Protein AF-0000000084921620 (afdb_homodimer)

Radius of gyration: 17.75 Å; Cα contacts (8 Å, |Δi|>4): 424; chains: 2; bounding box: 35×52×40 Å

Organism: Filifactor alocis (strain ATCC 35896 / CCUG 47790 / D40 B5) (NCBI:txid546269)

Sequence (254 aa):
MENIMVCVTGQMQCKRLLSYALDLQKDKEQEVYLVHVSVTENKNFTDSMDALEYLYDQAVKNGASLSVLKPKTTILDTLVDFIKKNHVVSVVMGETREAISENSMIERLKKKAKESDMEIEIHIVKKMENIMVCVTGQMQCKRLLSYALDLQKDKEQEVYLVHVSVTENKNFTDSMDALEYLYDQAVKNGASLSVLKPKTTILDTLVDFIKKNHVVSVVMGETREAISENSMIERLKKKAKESDMEIEIHIVKK

Solvent-accessible surface area (backbone atoms only — not comparable to full-atom values): 13932 Å² total; per-residue (Å²): 125,64,15,36,36,33,52,46,96,54,61,88,52,44,66,63,49,50,52,52,52,55,68,64,51,86,45,89,82,44,49,42,35,40,35,32,72,54,53,78,86,46,49,61,58,67,75,23,56,65,33,52,48,47,51,49,51,52,21,57,75,68,66,22,21,35,35,41,32,50,60,57,94,39,68,63,56,34,52,47,52,48,33,62,44,60,35,39,32,38,38,38,33,63,67,72,75,67,79,56,63,66,61,44,65,57,45,47,46,53,49,53,30,44,74,67,76,40,76,68,47,79,42,76,46,72,132,125,65,14,35,36,35,50,45,95,55,62,88,53,44,65,63,50,50,52,52,51,56,71,66,53,86,44,89,84,41,50,42,35,42,35,33,72,53,53,77,88,44,48,59,62,66,60,32,64,61,34,55,48,48,51,48,51,53,21,55,76,69,66,20,19,37,33,39,33,49,60,58,95,39,67,64,56,36,51,45,52,48,32,62,44,60,36,40,32,37,38,36,34,63,66,70,76,66,78,57,60,59,62,43,61,56,44,49,46,52,50,53,30,44,75,67,75,39,78,70,47,79,42,75,45,71,132

Foldseek 3Di:
DAAEEEEDAWQPCQLVQLVVRLVVDPDPPHAYEYEYEDDVVPCVVVVPPVRVVSNVVNCVVSVHHYYYDYDDPDPLVRVLVVCVVRVHAEYEYEDDPDPPCSCPSVVVNQVVNVVVVHHHHYHYDYD/DAAEEEEDAWQPCQLVQLVVRLVVDPDPPHAYEYEYEDDVVCCVVVVPPPTVVSNVVSCVVSVHHYYYDYDDPDPLVRVLVVCVVRVHAEYEYEDDPPPPCCCPSVVVNQVVNVVVVHHHHYHYDYD

Nearest PDB structures (foldseek):
  6kx5-assembly1_A  TM=7.361E-01  e=1.905E-03  Mus musculus
  7yem-assembly2_B  TM=7.613E-01  e=3.590E-03  Methanosarcina mazei Go1
  5yz8-assembly1_D  TM=4.331E-01  e=2.117E-02  Synechococcus elongatus PCC 7942 = FACHB-805
  5yz8-assembly1_F  TM=4.571E-01  e=7.520E-02  Synechococcus elongatus PCC 7942 = FACHB-805
  8dba-assembly1_C  TM=3.969E-01  e=1.248E-01  Cereibacter sphaeroides

Secondary structure (DSSP, 8-state):
--EEEEE-SSGGGHHHHHHHHHHH---TTS-EEEEEE--TT-HHHHT-HHHHHHHHHHHHHTT-EEEEEPP-SSHHHHHHHHHHHTTEEEEEEE---S-S-THHHHHHHHHHHHHTT---EEEEEP-/--EEEEE-SSGGGHHHHHHHHHHH---TTS-EEEEEE--TT-HHHHH-HHHHHHHHHHHHHTT-EEEEEPP-SSHHHHHHHHHHHTTEEEEEEE--SS-S-HHHHHHHHHHHHHHTT---EEEEEP-

Structure (mmCIF, N/CA/C/O backbone):
data_AF-0000000084921620-model_v1
#
loop_
_entity.id
_entity.type
_entity.pdbx_description
1 polymer 'UspA domain-containing protein'
#
loop_
_atom_site.group_PDB
_atom_site.id
_atom_site.type_symbol
_atom_site.label_atom_id
_atom_site.label_alt_id
_atom_site.label_comp_id
_atom_site.label_asym_id
_atom_site.label_entity_id
_atom_site.label_seq_id
_atom_site.pdbx_PDB_ins_code
_atom_site.Cartn_x
_atom_site.Cartn_y
_atom_site.Cartn_z
_atom_site.occupancy
_atom_site.B_iso_or_equiv
_atom_site.auth_seq_id
_atom_site.auth_comp_id
_atom_site.auth_asym_id
_atom_site.auth_atom_id
_atom_site.pdbx_PDB_model_num
ATOM 1 N N . MET A 1 1 ? 7.141 1.833 -16.469 1 67.88 1 MET A N 1
ATOM 2 C CA . MET A 1 1 ? 7.742 1.011 -15.43 1 67.88 1 MET A CA 1
ATOM 3 C C . MET A 1 1 ? 6.855 -0.186 -15.102 1 67.88 1 MET A C 1
ATOM 5 O O . MET A 1 1 ? 5.629 -0.095 -15.18 1 67.88 1 MET A O 1
ATOM 9 N N . GLU A 1 2 ? 7.406 -1.42 -15.18 1 88.62 2 GLU A N 1
ATOM 10 C CA . GLU A 1 2 ? 6.707 -2.691 -15.008 1 88.62 2 GLU A CA 1
ATOM 11 C C . GLU A 1 2 ? 7.023 -3.316 -13.648 1 88.62 2 GLU A C 1
ATOM 13 O O . GLU A 1 2 ? 8.164 -3.719 -13.398 1 88.62 2 GLU A O 1
ATOM 18 N N . ASN A 1 3 ? 6.031 -3.305 -12.727 1 96.94 3 ASN A N 1
ATOM 19 C CA . ASN A 1 3 ? 6.285 -3.74 -11.359 1 96.94 3 ASN A CA 1
ATOM 20 C C . ASN A 1 3 ? 5.73 -5.137 -11.102 1 96.94 3 ASN A C 1
ATOM 22 O O . ASN A 1 3 ? 5.109 -5.734 -11.984 1 96.94 3 ASN A O 1
ATOM 26 N N . ILE A 1 4 ? 6.102 -5.641 -9.93 1 98.12 4 ILE A N 1
ATOM 27 C CA . ILE A 1 4 ? 5.75 -7.012 -9.57 1 98.12 4 ILE A CA 1
ATOM 28 C C . ILE A 1 4 ? 4.891 -7.016 -8.312 1 98.12 4 ILE A C 1
ATOM 30 O O . ILE A 1 4 ? 5.203 -6.32 -7.34 1 98.12 4 ILE A O 1
ATOM 34 N N . MET A 1 5 ? 3.803 -7.758 -8.352 1 97.88 5 MET A N 1
ATOM 35 C CA . MET A 1 5 ? 2.914 -7.922 -7.203 1 97.88 5 MET A CA 1
ATOM 36 C C . MET A 1 5 ? 2.934 -9.359 -6.695 1 97.88 5 MET A C 1
ATOM 38 O O . MET A 1 5 ? 2.803 -10.297 -7.48 1 97.88 5 MET A O 1
ATOM 42 N N . VAL A 1 6 ? 3.158 -9.492 -5.414 1 96.75 6 VAL A N 1
ATOM 43 C CA . VAL A 1 6 ? 3.096 -10.781 -4.734 1 96.75 6 VAL A CA 1
ATOM 44 C C . VAL A 1 6 ? 1.843 -10.844 -3.863 1 96.75 6 VAL A C 1
ATOM 46 O O . VAL A 1 6 ? 1.685 -10.055 -2.932 1 96.75 6 VAL A O 1
ATOM 49 N N . CYS A 1 7 ? 0.989 -11.797 -4.156 1 93.25 7 CYS A N 1
ATOM 50 C CA . CYS A 1 7 ? -0.26 -11.938 -3.414 1 93.25 7 CYS A CA 1
ATOM 51 C C . CYS A 1 7 ? -0.163 -13.055 -2.385 1 93.25 7 CYS A C 1
ATOM 53 O O . CYS A 1 7 ? 0.094 -14.211 -2.738 1 93.25 7 CYS A O 1
ATOM 55 N N . VAL A 1 8 ? -0.47 -12.656 -1.117 1 89.19 8 VAL A N 1
ATOM 56 C CA . VAL A 1 8 ? -0.352 -13.664 -0.07 1 89.19 8 VAL A CA 1
ATOM 57 C C . VAL A 1 8 ? -1.664 -13.766 0.704 1 89.19 8 VAL A C 1
ATOM 59 O O . VAL A 1 8 ? -2.35 -12.758 0.907 1 89.19 8 VAL A O 1
ATOM 62 N N . THR A 1 9 ? -2.18 -14.922 1.035 1 73.94 9 THR A N 1
ATOM 63 C CA . THR A 1 9 ? -3.33 -15.164 1.9 1 73.94 9 THR A CA 1
ATOM 64 C C . THR A 1 9 ? -2.879 -15.547 3.307 1 73.94 9 THR A C 1
ATOM 66 O O . THR A 1 9 ? -3.639 -15.406 4.266 1 73.94 9 THR A O 1
ATOM 69 N N . GLY A 1 10 ? -1.557 -15.961 3.51 1 64.62 10 GLY A N 1
ATOM 70 C CA . GLY A 1 10 ? -1.068 -16.469 4.785 1 64.62 10 GLY A CA 1
ATOM 71 C C . GLY A 1 10 ? 0.44 -16.375 4.922 1 64.62 10 GLY A C 1
ATOM 72 O O . GLY A 1 10 ? 1.144 -16.109 3.945 1 64.62 10 GLY A O 1
ATOM 73 N N . GLN A 1 11 ? 0.874 -16.562 6.082 1 63.81 11 GLN A N 1
ATOM 74 C CA . GLN A 1 11 ? 2.25 -16.406 6.539 1 63.81 11 GLN A CA 1
ATOM 75 C C . GLN A 1 11 ? 3.182 -17.391 5.82 1 63.81 11 GLN A C 1
ATOM 77 O O . GLN A 1 11 ? 4.277 -17 5.398 1 63.81 11 GLN A O 1
ATOM 82 N N . MET A 1 12 ? 2.674 -18.641 5.613 1 66 12 MET A N 1
ATOM 83 C CA . MET A 1 12 ? 3.627 -19.703 5.344 1 66 12 MET A CA 1
ATOM 84 C C . MET A 1 12 ? 4.137 -19.641 3.908 1 66 12 MET A C 1
ATOM 86 O O . MET A 1 12 ? 5.242 -20.094 3.613 1 66 12 MET A O 1
ATOM 90 N N . GLN A 1 13 ? 3.596 -18.859 3.096 1 78.5 13 GLN A N 1
ATOM 91 C CA . GLN A 1 13 ? 4.027 -18.906 1.703 1 78.5 13 GLN A CA 1
ATOM 92 C C . GLN A 1 13 ? 4.75 -17.609 1.308 1 78.5 13 GLN A C 1
ATOM 94 O O . GLN A 1 13 ? 5.297 -17.516 0.208 1 78.5 13 GLN A O 1
ATOM 99 N N . CYS A 1 14 ? 5.02 -16.844 2.139 1 88.62 14 CYS A N 1
ATOM 100 C CA . CYS A 1 14 ? 5.48 -15.492 1.816 1 88.62 14 CYS A CA 1
ATOM 101 C C . CYS A 1 14 ? 6.926 -15.508 1.338 1 88.62 14 CYS A C 1
ATOM 103 O O . CYS A 1 14 ? 7.246 -14.93 0.298 1 88.62 14 CYS A O 1
ATOM 105 N N . LYS A 1 15 ? 7.758 -16.281 2.051 1 89.25 15 LYS A N 1
ATOM 106 C CA . LYS A 1 15 ? 9.18 -16.297 1.727 1 89.25 15 LYS A CA 1
ATOM 107 C C . LYS A 1 15 ? 9.414 -16.844 0.323 1 89.25 15 LYS A C 1
ATOM 109 O O . LYS A 1 15 ? 10.164 -16.266 -0.463 1 89.25 15 LYS A O 1
ATOM 114 N N . ARG A 1 16 ? 8.789 -17.906 0.023 1 91.44 16 ARG A N 1
ATOM 115 C CA . ARG A 1 16 ? 8.945 -18.547 -1.275 1 91.44 16 ARG A CA 1
ATOM 116 C C . ARG A 1 16 ? 8.43 -17.656 -2.398 1 91.44 16 ARG A C 1
ATOM 118 O O . ARG A 1 16 ? 9.078 -17.531 -3.439 1 91.44 16 ARG A O 1
ATOM 125 N N . LEU A 1 17 ? 7.344 -17.078 -2.193 1 94.56 17 LEU A N 1
ATOM 126 C CA . LEU A 1 17 ? 6.746 -16.219 -3.213 1 94.56 17 LEU A CA 1
ATOM 127 C C . LEU A 1 17 ? 7.594 -14.969 -3.439 1 94.56 17 LEU A C 1
ATOM 129 O O . LEU A 1 17 ? 7.797 -14.555 -4.582 1 94.56 17 LEU A O 1
ATOM 133 N N . LEU A 1 18 ? 8.117 -14.406 -2.381 1 94.94 18 LEU A N 1
ATOM 134 C CA . LEU A 1 18 ? 8.953 -13.219 -2.494 1 94.94 18 LEU A CA 1
ATOM 135 C C . LEU A 1 18 ? 10.266 -13.547 -3.188 1 94.94 18 LEU A C 1
ATOM 137 O O . LEU A 1 18 ? 10.75 -12.766 -4.02 1 94.94 18 LEU A O 1
ATOM 141 N N . SER A 1 19 ? 10.852 -14.672 -2.826 1 94.5 19 SER A N 1
ATOM 142 C CA . SER A 1 19 ? 12.078 -15.094 -3.494 1 94.5 19 SER A CA 1
ATOM 143 C C . SER A 1 19 ? 11.867 -15.219 -5 1 94.5 19 SER A C 1
ATOM 145 O O . SER A 1 19 ? 12.68 -14.727 -5.785 1 94.5 19 SER A O 1
ATOM 147 N N . TYR A 1 20 ? 10.82 -15.836 -5.398 1 95.69 20 TYR A N 1
ATOM 148 C CA . TYR A 1 20 ? 10.492 -15.969 -6.812 1 95.69 20 TYR A CA 1
ATOM 149 C C . TYR A 1 20 ? 10.352 -14.602 -7.469 1 95.69 20 TYR A C 1
ATOM 151 O O . TYR A 1 20 ? 10.859 -14.383 -8.578 1 95.69 20 TYR A O 1
ATOM 159 N N . ALA A 1 21 ? 9.633 -13.711 -6.797 1 96.94 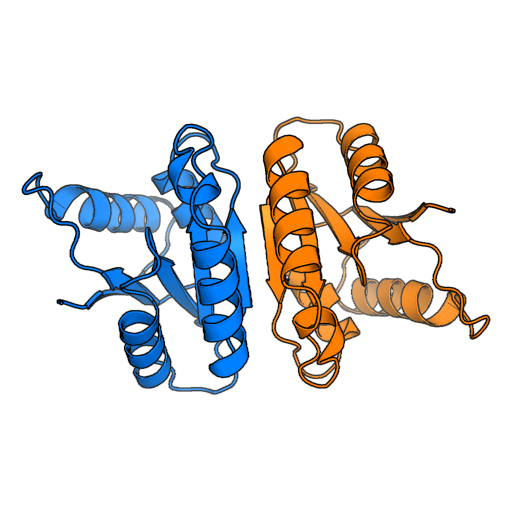21 ALA A N 1
ATOM 160 C CA . ALA A 1 21 ? 9.406 -12.367 -7.32 1 96.94 21 ALA A CA 1
ATOM 161 C C . ALA A 1 21 ? 10.719 -11.625 -7.52 1 96.94 21 ALA A C 1
ATOM 163 O O . ALA A 1 21 ? 10.898 -10.922 -8.516 1 96.94 21 ALA A O 1
ATOM 164 N N . LEU A 1 22 ? 11.602 -11.836 -6.578 1 95.06 22 LEU A N 1
ATOM 165 C CA . LEU A 1 22 ? 12.898 -11.172 -6.668 1 95.06 22 LEU A CA 1
ATOM 166 C C . LEU A 1 22 ? 13.719 -11.742 -7.824 1 95.06 22 LEU A C 1
ATOM 168 O O . LEU A 1 22 ? 14.469 -11.008 -8.477 1 95.06 22 LEU A O 1
ATOM 172 N N . ASP A 1 23 ? 13.586 -13.023 -8.078 1 95.25 23 ASP A N 1
ATOM 173 C CA . ASP A 1 23 ? 14.25 -13.648 -9.211 1 95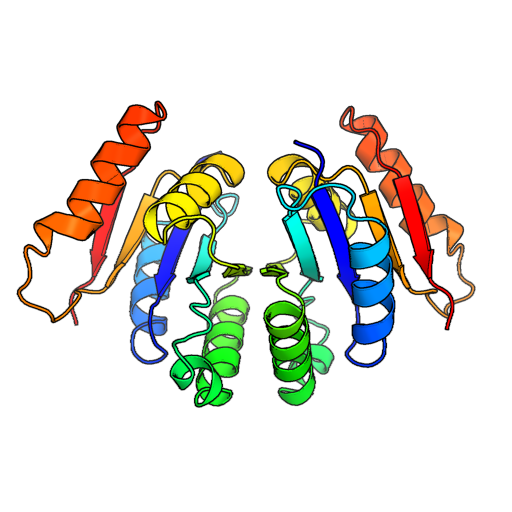.25 23 ASP A CA 1
ATOM 174 C C . ASP A 1 23 ? 13.695 -13.117 -10.531 1 95.25 23 ASP A C 1
ATOM 176 O O . ASP A 1 23 ? 14.406 -13.062 -11.539 1 95.25 23 ASP A O 1
ATOM 180 N N . LEU A 1 24 ? 12.43 -12.773 -10.492 1 95.38 24 LEU A N 1
ATOM 181 C CA . LEU A 1 24 ? 11.773 -12.242 -11.68 1 95.38 24 LEU A CA 1
ATOM 182 C C . LEU A 1 24 ? 12.211 -10.812 -11.953 1 95.38 24 LEU A C 1
ATOM 184 O O . LEU A 1 24 ? 12.109 -10.328 -13.086 1 95.38 24 LEU A O 1
ATOM 188 N N . GLN A 1 25 ? 12.547 -10.117 -10.836 1 94.38 25 GLN A N 1
ATOM 189 C CA . GLN A 1 25 ? 12.898 -8.703 -10.93 1 94.38 25 GLN A CA 1
ATOM 190 C C . GLN A 1 25 ? 14.133 -8.508 -11.805 1 94.38 25 GLN A C 1
ATOM 192 O O . GLN A 1 25 ? 15.219 -8.984 -11.469 1 94.38 25 GLN A O 1
ATOM 197 N N . LYS A 1 26 ? 14.078 -7.875 -12.891 1 88.88 26 LYS A N 1
ATOM 198 C CA . LYS A 1 26 ? 15.164 -7.668 -13.844 1 88.88 26 LYS A CA 1
ATOM 199 C C . LYS A 1 26 ? 15.906 -6.363 -13.562 1 88.88 26 LYS A C 1
ATOM 201 O O . LYS A 1 26 ? 17.094 -6.234 -13.883 1 88.88 26 LYS A O 1
ATOM 206 N N . ASP A 1 27 ? 15.164 -5.473 -13.023 1 88.19 27 ASP A N 1
ATOM 207 C CA . ASP A 1 27 ? 15.672 -4.129 -12.773 1 88.19 27 ASP A CA 1
ATOM 208 C C . ASP A 1 27 ? 15.383 -3.688 -11.344 1 88.19 27 ASP A C 1
ATOM 210 O O . ASP A 1 27 ? 14.266 -3.859 -10.844 1 88.19 27 ASP A O 1
ATOM 214 N N . LYS A 1 28 ? 16.328 -3.082 -10.734 1 83.44 28 LYS A N 1
ATOM 215 C CA . LYS A 1 28 ? 16.203 -2.635 -9.352 1 83.44 28 LYS A CA 1
ATOM 216 C C . LYS A 1 28 ? 15.18 -1.499 -9.242 1 83.44 28 LYS A C 1
ATOM 218 O O . LYS A 1 28 ? 14.68 -1.212 -8.148 1 83.44 28 LYS A O 1
ATOM 223 N N . GLU A 1 29 ? 14.906 -0.934 -10.367 1 87.5 29 GLU A N 1
ATOM 224 C CA . GLU A 1 29 ? 13.922 0.142 -10.367 1 87.5 29 GLU A CA 1
ATOM 225 C C . GLU A 1 29 ? 12.5 -0.411 -10.297 1 87.5 29 GLU A C 1
ATOM 227 O O . GLU A 1 29 ? 11.555 0.323 -10 1 87.5 29 GLU A O 1
ATOM 232 N N . GLN A 1 30 ? 12.422 -1.705 -10.664 1 93.12 30 GLN A N 1
ATOM 233 C CA . GLN A 1 30 ? 11.117 -2.344 -10.531 1 93.12 30 GLN A CA 1
ATOM 234 C C . GLN A 1 30 ? 10.734 -2.514 -9.07 1 93.12 30 GLN A C 1
ATOM 236 O O . GLN A 1 30 ? 11.539 -2.992 -8.266 1 93.12 30 GLN A O 1
ATOM 241 N N . GLU A 1 31 ? 9.602 -2.135 -8.805 1 95.44 31 GLU A N 1
ATOM 242 C CA . GLU A 1 31 ? 9.133 -2.305 -7.434 1 95.44 31 GLU A CA 1
ATOM 243 C C . GLU A 1 31 ? 8.469 -3.668 -7.242 1 95.44 31 GLU A C 1
ATOM 245 O O . GLU A 1 31 ? 7.809 -4.176 -8.148 1 95.44 31 GLU A O 1
ATOM 250 N N . VAL A 1 32 ? 8.727 -4.215 -6.074 1 96.94 32 VAL A N 1
ATOM 251 C CA . VAL A 1 32 ? 8.039 -5.43 -5.645 1 96.94 32 VAL A CA 1
ATOM 252 C C . VAL A 1 32 ? 7.082 -5.102 -4.504 1 96.94 32 VAL A C 1
ATOM 254 O O . VAL A 1 32 ? 7.48 -4.52 -3.494 1 96.94 32 VAL A O 1
ATOM 257 N N . TYR A 1 33 ? 5.793 -5.449 -4.723 1 97.56 33 TYR A N 1
ATOM 258 C CA . TYR A 1 33 ? 4.762 -5.195 -3.721 1 97.56 33 TYR A CA 1
ATOM 259 C C . TYR A 1 33 ? 4.262 -6.5 -3.109 1 97.56 33 TYR A C 1
ATOM 261 O O . TYR A 1 33 ? 3.754 -7.371 -3.82 1 97.56 33 TYR A O 1
ATOM 269 N N . LEU A 1 34 ? 4.441 -6.656 -1.812 1 96.44 34 LEU A N 1
ATOM 270 C CA . LEU A 1 34 ? 3.764 -7.707 -1.061 1 96.44 34 LEU A CA 1
ATOM 271 C C . LEU A 1 34 ? 2.355 -7.27 -0.67 1 96.44 34 LEU A C 1
ATOM 273 O O . LEU A 1 34 ? 2.186 -6.309 0.086 1 96.44 34 LEU A O 1
ATOM 277 N N . VAL A 1 35 ? 1.371 -8 -1.169 1 95.31 35 VAL A N 1
ATOM 278 C CA . VAL A 1 35 ? 0.001 -7.508 -1.078 1 95.31 35 VAL A CA 1
ATOM 279 C C . VAL A 1 35 ? -0.868 -8.523 -0.344 1 95.31 35 VAL A C 1
ATOM 281 O O . VAL A 1 35 ? -0.828 -9.719 -0.649 1 95.31 35 VAL A O 1
ATOM 284 N N . HIS A 1 36 ? -1.618 -8.055 0.631 1 90.94 36 HIS A N 1
ATOM 285 C CA . HIS A 1 36 ? -2.639 -8.805 1.349 1 90.94 36 HIS A CA 1
ATOM 286 C C . HIS A 1 36 ? -3.961 -8.047 1.39 1 90.94 36 HIS A C 1
ATOM 288 O O . HIS A 1 36 ? -3.988 -6.855 1.703 1 90.94 36 HIS A O 1
ATOM 294 N N . VAL A 1 37 ? -5.004 -8.727 1.003 1 90.62 37 VAL A N 1
ATOM 295 C CA . VAL A 1 37 ? -6.324 -8.117 1.088 1 90.62 37 VAL A CA 1
ATOM 296 C C . VAL A 1 37 ? -6.988 -8.492 2.408 1 90.62 37 VAL A C 1
ATOM 298 O O . VAL A 1 37 ? -7.191 -9.68 2.691 1 90.62 37 VAL A O 1
ATOM 301 N N . SER A 1 38 ? -7.297 -7.445 3.234 1 82.88 38 SER A N 1
ATOM 302 C CA . SER A 1 38 ? -7.832 -7.668 4.574 1 82.88 38 SER A CA 1
ATOM 303 C C . SER A 1 38 ? -9.328 -7.961 4.531 1 82.88 38 SER A C 1
ATOM 305 O O . SER A 1 38 ? -10.133 -7.062 4.289 1 82.88 38 SER A O 1
ATOM 307 N N . VAL A 1 39 ? -9.727 -9.133 4.488 1 72.31 39 VAL A N 1
ATOM 308 C CA . VAL A 1 39 ? -11.148 -9.461 4.516 1 72.31 39 VAL A CA 1
ATOM 309 C C . VAL A 1 39 ? -11.633 -9.531 5.961 1 72.31 39 VAL A C 1
ATOM 311 O O . VAL A 1 39 ? -10.992 -10.164 6.809 1 72.31 39 VAL A O 1
ATOM 314 N N . THR A 1 40 ? -12.203 -8.375 6.52 1 60.41 40 THR A N 1
ATOM 315 C CA . THR A 1 40 ? -12.688 -8.227 7.887 1 60.41 40 THR A CA 1
ATOM 316 C C . THR A 1 40 ? -13.141 -9.578 8.445 1 60.41 40 THR A C 1
ATOM 318 O O . THR A 1 40 ? -12.953 -9.859 9.633 1 60.41 40 THR A O 1
ATOM 321 N N . GLU A 1 41 ? -13.953 -10.258 7.652 1 54.94 41 GLU A N 1
ATOM 322 C CA . GLU A 1 41 ? -14.469 -11.5 8.219 1 54.94 41 GLU A CA 1
ATOM 323 C C . GLU A 1 41 ? -13.344 -12.477 8.539 1 54.94 41 GLU A C 1
ATOM 325 O O . GLU A 1 41 ? -13.539 -13.445 9.273 1 54.94 41 GLU A O 1
ATOM 330 N N . ASN A 1 42 ? -12.383 -12.211 7.949 1 51.81 42 ASN A N 1
ATOM 331 C CA . ASN A 1 42 ? -11.336 -13.188 8.234 1 51.81 42 ASN A CA 1
ATOM 332 C C . ASN A 1 42 ? -10.5 -12.781 9.438 1 51.81 42 ASN A C 1
ATOM 334 O O . ASN A 1 42 ? -9.5 -12.078 9.297 1 51.81 42 ASN A O 1
ATOM 338 N N . LYS A 1 43 ? -11.188 -12.852 10.516 1 48.78 43 LYS A N 1
ATOM 339 C CA . LYS A 1 43 ? -10.617 -12.75 11.859 1 48.78 43 LYS A CA 1
ATOM 340 C C . LYS A 1 43 ? -9.25 -13.43 11.922 1 48.78 43 LYS A C 1
ATOM 342 O O . LYS A 1 43 ? -8.508 -13.234 12.883 1 48.78 43 LYS A O 1
ATOM 347 N N . ASN A 1 44 ? -9.164 -14.344 11.078 1 48.03 44 ASN A N 1
ATOM 348 C CA . ASN A 1 44 ? -7.965 -15.156 11.227 1 48.03 44 ASN A CA 1
ATOM 349 C C . ASN A 1 44 ? -6.703 -14.359 10.914 1 48.03 44 ASN A C 1
ATOM 351 O O . ASN A 1 44 ? -5.617 -14.695 11.391 1 48.03 44 ASN A O 1
ATOM 355 N N . PHE A 1 45 ? -6.84 -13.539 10.008 1 49 45 PHE A N 1
ATOM 356 C CA . PHE A 1 45 ? -5.621 -12.758 9.82 1 49 45 PHE A CA 1
ATOM 357 C C . PHE A 1 45 ? -5.312 -11.938 11.07 1 49 45 PHE A C 1
ATOM 359 O O . PHE A 1 45 ? -4.148 -11.734 11.414 1 49 45 PHE A O 1
ATOM 366 N N . THR A 1 46 ? -6.473 -11.398 11.742 1 47.22 46 THR A N 1
ATOM 367 C CA . THR A 1 46 ? -6.34 -10.828 13.078 1 47.22 46 THR A CA 1
ATOM 368 C C . THR A 1 46 ? -5.551 -11.758 13.992 1 47.22 46 THR A C 1
ATOM 370 O O . THR A 1 46 ? -4.84 -11.297 14.891 1 47.22 46 THR A O 1
ATOM 373 N N . ASP A 1 47 ? -6.277 -13.078 14.094 1 46.34 47 ASP A N 1
ATOM 374 C CA . ASP A 1 47 ? -5.496 -13.969 14.945 1 46.34 47 ASP A CA 1
ATOM 375 C C . ASP A 1 47 ? -4.004 -13.828 14.672 1 46.34 47 ASP A C 1
ATOM 377 O O . ASP A 1 47 ? -3.172 -14.242 15.484 1 46.34 47 ASP A O 1
ATOM 381 N N . SER A 1 48 ? -3.303 -13.211 13.453 1 56.69 48 SER A N 1
ATOM 382 C CA . SER A 1 48 ? -1.936 -13.492 13.023 1 56.69 48 SER A CA 1
ATOM 383 C C . SER A 1 48 ? -1.054 -12.25 13.148 1 56.69 48 SER A C 1
ATOM 385 O O . SER A 1 48 ? -0.868 -11.516 12.18 1 56.69 48 SER A O 1
ATOM 387 N N . MET A 1 49 ? -1.299 -11.516 14.227 1 67.12 49 MET A N 1
ATOM 388 C CA . MET A 1 49 ? -0.227 -10.57 14.531 1 67.12 49 MET A CA 1
ATOM 389 C C . MET A 1 49 ? 1.124 -11.117 14.086 1 67.12 49 MET A C 1
ATOM 391 O O . MET A 1 49 ? 1.927 -10.391 13.492 1 67.12 49 MET A O 1
ATOM 395 N N . ASP A 1 50 ? 1.128 -12.305 14.414 1 78.5 50 ASP A N 1
ATOM 396 C CA . ASP A 1 50 ? 2.369 -12.961 14.016 1 78.5 50 ASP A CA 1
ATOM 397 C C . ASP A 1 50 ? 2.506 -12.984 12.492 1 78.5 50 ASP A C 1
ATOM 399 O O . ASP A 1 50 ? 3.605 -12.82 11.961 1 78.5 50 ASP A O 1
ATOM 403 N N . ALA A 1 51 ? 1.31 -13 11.938 1 81.94 51 ALA A N 1
ATOM 404 C CA . ALA A 1 51 ? 1.353 -13.07 10.477 1 81.94 51 ALA A CA 1
ATOM 405 C C . ALA A 1 51 ? 1.742 -11.719 9.875 1 81.94 51 ALA A C 1
ATOM 407 O O . ALA A 1 51 ? 2.594 -11.648 8.984 1 81.94 51 ALA A O 1
ATOM 408 N N . LEU A 1 52 ? 1.157 -10.711 10.422 1 85.5 52 LEU A N 1
ATOM 409 C CA . LEU A 1 52 ? 1.458 -9.367 9.922 1 85.5 52 LEU A CA 1
ATOM 410 C C . LEU A 1 52 ? 2.928 -9.023 10.141 1 85.5 52 LEU A C 1
ATOM 412 O O . LEU A 1 52 ? 3.58 -8.477 9.25 1 85.5 52 LEU A O 1
ATOM 416 N N . GLU A 1 53 ? 3.324 -9.32 11.242 1 84.62 53 GLU A N 1
ATOM 417 C CA . GLU A 1 53 ? 4.73 -9.078 11.555 1 84.62 53 GLU A CA 1
ATOM 418 C C . GLU A 1 53 ? 5.645 -9.828 10.594 1 84.62 53 GLU A C 1
ATOM 420 O O . GLU A 1 53 ? 6.656 -9.289 10.141 1 84.62 53 GLU A O 1
ATOM 425 N N . TYR A 1 54 ? 5.305 -11.016 10.438 1 87.06 54 TYR A N 1
ATOM 426 C CA . TYR A 1 54 ? 6.094 -11.836 9.523 1 87.06 54 TYR A CA 1
ATOM 427 C C . TYR A 1 54 ? 6.113 -11.234 8.125 1 87.06 54 TYR A C 1
ATOM 429 O O . TYR A 1 54 ? 7.172 -11.125 7.508 1 87.06 54 TYR A O 1
ATOM 437 N N . LEU A 1 55 ? 4.961 -10.844 7.66 1 88.56 55 LEU A N 1
ATOM 438 C CA . LEU A 1 55 ? 4.883 -10.227 6.34 1 88.56 55 LEU A CA 1
ATOM 439 C C . LEU A 1 55 ? 5.75 -8.977 6.27 1 88.56 55 LEU A C 1
ATOM 441 O O . LEU A 1 55 ? 6.457 -8.758 5.285 1 88.56 55 LEU A O 1
ATOM 445 N N . TYR A 1 56 ? 5.617 -8.219 7.258 1 88.38 56 TYR A N 1
ATOM 446 C CA . TYR A 1 56 ? 6.41 -7 7.32 1 88.38 56 TYR A CA 1
ATOM 447 C C . TYR A 1 56 ? 7.902 -7.312 7.273 1 88.38 56 TYR A C 1
ATOM 449 O O . TYR A 1 56 ? 8.641 -6.711 6.492 1 88.38 56 TYR A O 1
ATOM 457 N N . ASP A 1 57 ? 8.312 -8.219 8.109 1 88.06 57 ASP A N 1
ATOM 458 C CA . ASP A 1 57 ? 9.727 -8.602 8.164 1 88.06 57 ASP A CA 1
ATOM 459 C C . ASP A 1 57 ? 10.219 -9.078 6.801 1 88.06 57 ASP A C 1
ATOM 461 O O . ASP A 1 57 ? 11.312 -8.703 6.367 1 88.06 57 ASP A O 1
ATOM 465 N N . GLN A 1 58 ? 9.43 -9.883 6.203 1 90.44 58 GLN A N 1
ATOM 466 C CA . GLN A 1 58 ? 9.812 -10.422 4.902 1 90.44 58 GLN A CA 1
ATOM 467 C C . GLN A 1 58 ? 9.898 -9.312 3.855 1 90.44 58 GLN A C 1
ATOM 469 O O . GLN A 1 58 ? 10.82 -9.297 3.039 1 90.44 58 GLN A O 1
ATOM 474 N N . ALA A 1 59 ? 8.938 -8.406 3.844 1 92.06 59 ALA A N 1
ATOM 475 C CA . ALA A 1 59 ? 8.953 -7.301 2.891 1 92.06 59 ALA A CA 1
ATOM 476 C C . ALA A 1 59 ? 10.203 -6.445 3.062 1 92.06 59 ALA A C 1
ATOM 478 O O . ALA A 1 59 ? 10.922 -6.176 2.094 1 92.06 59 ALA A O 1
ATOM 479 N N . VAL A 1 60 ? 10.484 -6.117 4.289 1 87.94 60 VAL A N 1
ATOM 480 C CA . VAL A 1 60 ? 11.617 -5.238 4.59 1 87.94 60 VAL A CA 1
ATOM 481 C C . VAL A 1 60 ? 12.922 -5.938 4.227 1 87.94 60 VAL A C 1
ATOM 483 O O . VAL A 1 60 ? 13.773 -5.359 3.539 1 87.94 60 VAL A O 1
ATOM 486 N N . LYS A 1 61 ? 13.023 -7.105 4.684 1 88.06 61 LYS A N 1
ATOM 487 C CA . LYS A 1 61 ? 14.242 -7.875 4.453 1 88.06 61 LYS A CA 1
ATOM 488 C C . LYS A 1 61 ? 14.531 -8.016 2.959 1 88.06 61 LYS A C 1
ATOM 490 O O . LYS A 1 61 ? 15.688 -8.023 2.543 1 88.06 61 LYS A O 1
ATOM 495 N N . ASN A 1 62 ? 13.523 -8.07 2.156 1 89.81 62 ASN A N 1
ATOM 496 C CA . ASN A 1 62 ? 13.695 -8.336 0.731 1 89.81 62 ASN A CA 1
ATOM 497 C C . ASN A 1 62 ? 13.539 -7.062 -0.098 1 89.81 62 ASN A C 1
ATOM 499 O O . ASN A 1 62 ? 13.492 -7.121 -1.328 1 89.81 62 ASN A O 1
ATOM 503 N N . GLY A 1 63 ? 13.375 -5.988 0.551 1 89.75 63 GLY A N 1
ATOM 504 C CA . GLY A 1 63 ? 13.289 -4.711 -0.141 1 89.75 63 GLY A CA 1
ATOM 505 C C . GLY A 1 63 ? 11.977 -4.512 -0.872 1 89.75 63 GLY A C 1
ATOM 506 O O . GLY A 1 63 ? 11.945 -3.936 -1.962 1 89.75 63 GLY A O 1
ATOM 507 N N . ALA A 1 64 ? 10.945 -5.074 -0.381 1 94.31 64 ALA A N 1
ATOM 508 C CA . ALA A 1 64 ? 9.609 -4.914 -0.951 1 94.31 64 ALA A CA 1
ATOM 509 C C . ALA A 1 64 ? 8.758 -3.982 -0.095 1 94.31 64 ALA A C 1
ATOM 511 O O . ALA A 1 64 ? 9.094 -3.707 1.059 1 94.31 64 ALA A O 1
ATOM 512 N N . SER A 1 65 ? 7.738 -3.42 -0.635 1 94.88 65 SER A N 1
ATOM 513 C CA . SER A 1 65 ? 6.699 -2.717 0.111 1 94.88 65 SER A CA 1
ATOM 514 C C . SER A 1 65 ? 5.574 -3.66 0.513 1 94.88 65 SER A C 1
ATOM 516 O O . SER A 1 65 ? 5.254 -4.602 -0.217 1 94.88 65 SER A O 1
ATOM 518 N N . LEU A 1 66 ? 5.027 -3.365 1.64 1 94 66 LEU A N 1
ATOM 519 C CA . LEU A 1 66 ? 3.889 -4.137 2.125 1 94 66 LEU A CA 1
ATOM 520 C C . LEU A 1 66 ? 2.598 -3.334 2.014 1 94 66 LEU A C 1
ATOM 522 O O . LEU A 1 66 ? 2.523 -2.201 2.494 1 94 66 LEU A O 1
ATOM 526 N N . SER A 1 67 ? 1.647 -3.891 1.342 1 95.19 67 SER A N 1
ATOM 527 C CA . SER A 1 67 ? 0.331 -3.275 1.222 1 95.19 67 SER A CA 1
ATOM 528 C C . SER A 1 67 ? -0.762 -4.195 1.752 1 95.19 67 SER A C 1
ATOM 530 O O . SER A 1 67 ? -1.007 -5.266 1.189 1 95.19 67 SER A O 1
ATOM 532 N N . VAL A 1 68 ? -1.416 -3.797 2.807 1 92.94 68 VAL A N 1
ATOM 533 C CA . VAL A 1 68 ? -2.621 -4.449 3.307 1 92.94 68 VAL A CA 1
ATOM 534 C C . VAL A 1 68 ? -3.854 -3.658 2.875 1 92.94 68 VAL A C 1
ATOM 536 O O . VAL A 1 68 ? -4.113 -2.57 3.396 1 92.94 68 VAL A O 1
ATOM 539 N N . LEU A 1 69 ? -4.605 -4.258 2.02 1 94.19 69 LEU A N 1
ATOM 540 C CA . LEU A 1 69 ? -5.621 -3.49 1.308 1 94.19 69 LEU A CA 1
ATOM 541 C C . LEU A 1 69 ? -7 -3.729 1.909 1 94.19 69 LEU A C 1
ATOM 543 O O . LEU A 1 69 ? -7.379 -4.871 2.176 1 94.19 69 LEU A O 1
ATOM 547 N N . LYS A 1 70 ? -7.664 -2.605 2.08 1 89.88 70 LYS A N 1
ATOM 548 C CA . LYS A 1 70 ? -9.102 -2.713 2.299 1 89.88 70 LYS A CA 1
ATOM 549 C C . LYS A 1 70 ? -9.812 -3.229 1.051 1 89.88 70 LYS A C 1
ATOM 551 O O . LYS A 1 70 ? -9.594 -2.713 -0.048 1 89.88 70 LYS A O 1
ATOM 556 N N . PRO A 1 71 ? -10.625 -4.215 1.278 1 89.62 71 PRO A N 1
ATOM 557 C CA . PRO A 1 71 ? -11.336 -4.727 0.102 1 89.62 71 PRO A CA 1
ATOM 558 C C . PRO A 1 71 ? -12.297 -3.707 -0.501 1 89.62 71 PRO A C 1
ATOM 560 O O . PRO A 1 71 ? -12.953 -2.961 0.233 1 89.62 71 PRO A O 1
ATOM 563 N N . LYS A 1 72 ? -12.328 -3.602 -1.833 1 91.06 72 LYS A N 1
ATOM 564 C CA . LYS A 1 72 ? -13.391 -2.91 -2.559 1 91.06 72 LYS A CA 1
ATOM 565 C C . LYS A 1 72 ? -14.648 -3.777 -2.654 1 91.06 72 LYS A C 1
ATOM 567 O O . LYS A 1 72 ? -15.086 -4.355 -1.659 1 91.06 72 LYS A O 1
ATOM 572 N N . THR A 1 73 ? -15.336 -3.801 -3.781 1 90 73 THR A N 1
ATOM 573 C CA . THR A 1 73 ? -16.531 -4.613 -3.949 1 90 73 THR A CA 1
ATOM 574 C C . THR A 1 73 ? -16.203 -6.102 -3.861 1 90 73 THR A C 1
ATOM 576 O O . THR A 1 73 ? -16.891 -6.859 -3.186 1 90 73 THR A O 1
ATOM 579 N N . THR A 1 74 ? -15.148 -6.547 -4.535 1 90.12 74 THR A N 1
ATOM 580 C CA . THR A 1 74 ? -14.656 -7.918 -4.461 1 90.12 74 THR A CA 1
ATOM 581 C C . THR A 1 74 ? -13.141 -7.941 -4.316 1 90.12 74 THR A C 1
ATOM 583 O O . THR A 1 74 ? -12.469 -6.934 -4.551 1 90.12 74 THR A O 1
ATOM 586 N N . ILE A 1 75 ? -12.633 -9.031 -3.975 1 90 75 ILE A N 1
ATOM 587 C CA . ILE A 1 75 ? -11.188 -9.219 -3.889 1 90 75 ILE A CA 1
ATOM 588 C C . ILE A 1 75 ? -10.555 -8.992 -5.262 1 90 75 ILE A C 1
ATOM 590 O O . ILE A 1 75 ? -9.492 -8.367 -5.367 1 90 75 ILE A O 1
ATOM 594 N N . LEU A 1 76 ? -11.227 -9.461 -6.281 1 91.5 76 LEU A N 1
ATOM 595 C CA . LEU A 1 76 ? -10.727 -9.312 -7.645 1 91.5 76 LEU A CA 1
ATOM 596 C C . LEU A 1 76 ? -10.664 -7.844 -8.047 1 91.5 76 LEU A C 1
ATOM 598 O O . LEU A 1 76 ? -9.688 -7.398 -8.641 1 91.5 76 LEU A O 1
ATOM 602 N N . ASP A 1 77 ? -11.711 -7.082 -7.699 1 93.81 77 ASP A N 1
ATOM 603 C CA . ASP A 1 77 ? -11.711 -5.648 -7.973 1 93.81 77 ASP A CA 1
ATOM 604 C C . ASP A 1 77 ? -10.539 -4.957 -7.289 1 93.81 77 ASP A C 1
ATOM 606 O O . ASP A 1 77 ? -9.922 -4.055 -7.863 1 93.81 77 ASP A O 1
ATOM 610 N N . THR A 1 78 ? -10.305 -5.426 -6.098 1 94.44 78 THR A N 1
ATOM 611 C CA . THR A 1 78 ? -9.234 -4.84 -5.297 1 94.44 78 THR A CA 1
ATOM 612 C C . THR A 1 78 ? -7.875 -5.09 -5.945 1 94.44 78 THR A C 1
ATOM 614 O O . THR A 1 78 ? -7.07 -4.168 -6.094 1 94.44 78 THR A O 1
ATOM 617 N N . LEU A 1 79 ? -7.676 -6.293 -6.375 1 95.81 79 LEU A N 1
ATOM 618 C CA . LEU A 1 79 ? -6.398 -6.672 -6.973 1 95.81 79 LEU A CA 1
ATOM 619 C C . LEU A 1 79 ? -6.199 -5.9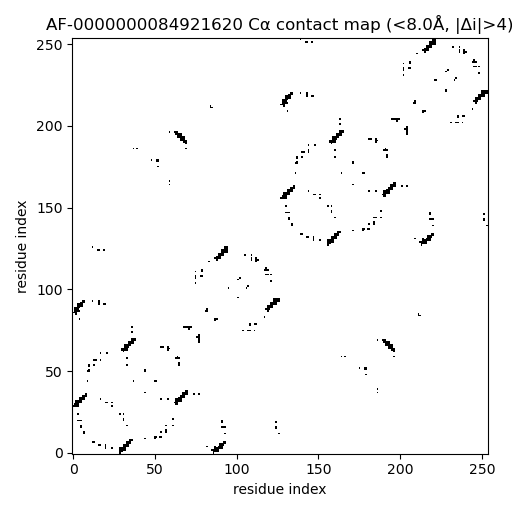69 -8.312 1 95.81 79 LEU A C 1
ATOM 621 O O . LEU A 1 79 ? -5.105 -5.48 -8.602 1 95.81 79 LEU A O 1
ATOM 625 N N . VAL A 1 80 ? -7.227 -5.875 -9.117 1 96.56 80 VAL A N 1
ATOM 626 C CA . VAL A 1 80 ? -7.121 -5.238 -10.43 1 96.56 80 VAL A CA 1
ATOM 627 C C . VAL A 1 80 ? -6.848 -3.744 -10.258 1 96.56 80 VAL A C 1
ATOM 629 O O . VAL A 1 80 ? -6.039 -3.168 -10.984 1 96.56 80 VAL A O 1
ATOM 632 N N . ASP A 1 81 ? -7.531 -3.137 -9.375 1 95.88 81 ASP A N 1
ATOM 633 C CA . ASP A 1 81 ? -7.289 -1.727 -9.078 1 95.88 81 ASP A CA 1
ATOM 634 C C . ASP A 1 81 ? -5.836 -1.492 -8.672 1 95.88 81 ASP A C 1
ATOM 636 O O . ASP A 1 81 ? -5.207 -0.533 -9.117 1 95.88 81 ASP A O 1
ATOM 640 N N . PHE A 1 82 ? -5.301 -2.393 -7.84 1 97.31 82 PHE A N 1
ATOM 641 C CA . PHE A 1 82 ? -3.916 -2.277 -7.406 1 97.31 82 PHE A CA 1
ATOM 642 C C . PHE A 1 82 ? -2.963 -2.422 -8.586 1 97.31 82 PHE A C 1
ATOM 644 O O . PHE A 1 82 ? -1.993 -1.671 -8.703 1 97.31 82 PHE A O 1
ATOM 651 N N . ILE A 1 83 ? -3.205 -3.352 -9.391 1 97.31 83 ILE A N 1
ATOM 652 C CA . ILE A 1 83 ? -2.387 -3.598 -10.578 1 97.31 83 ILE A CA 1
ATOM 653 C C . ILE A 1 83 ? -2.334 -2.338 -11.438 1 97.31 83 ILE A C 1
ATOM 655 O O . ILE A 1 83 ? -1.259 -1.92 -11.867 1 97.31 83 ILE A O 1
ATOM 659 N N . LYS A 1 84 ? -3.445 -1.76 -11.609 1 96.12 84 LYS A N 1
ATOM 660 C CA . LYS A 1 84 ? -3.537 -0.556 -12.43 1 96.12 84 LYS A CA 1
ATOM 661 C C . LYS A 1 84 ? -2.76 0.598 -11.805 1 96.12 84 LYS A C 1
ATOM 663 O O . LYS A 1 84 ? -1.9 1.199 -12.445 1 96.12 84 LYS A O 1
ATOM 668 N N . LYS A 1 85 ? -2.943 0.818 -10.57 1 93.94 85 LYS A N 1
ATOM 669 C CA . LYS A 1 85 ? -2.365 1.959 -9.867 1 93.94 85 LYS A CA 1
ATOM 670 C C . LYS A 1 85 ? -0.847 1.844 -9.781 1 93.94 85 LYS A C 1
ATOM 672 O O . LYS A 1 85 ? -0.138 2.852 -9.836 1 93.94 85 LYS A O 1
ATOM 677 N N . ASN A 1 86 ? -0.363 0.65 -9.703 1 95.94 86 ASN A N 1
ATOM 678 C CA . ASN A 1 86 ? 1.055 0.458 -9.414 1 95.94 86 ASN A CA 1
ATOM 679 C C . ASN A 1 86 ? 1.807 -0.062 -10.641 1 95.94 86 ASN A C 1
ATOM 681 O O . ASN A 1 86 ? 2.951 -0.504 -10.531 1 95.94 86 ASN A O 1
ATOM 685 N N . HIS A 1 87 ? 1.108 -0.075 -11.758 1 95.88 87 HIS A N 1
ATOM 686 C CA . HIS A 1 87 ? 1.708 -0.478 -13.031 1 95.88 87 HIS A CA 1
ATOM 687 C C . HIS A 1 87 ? 2.34 -1.861 -12.922 1 95.88 87 HIS A C 1
ATOM 689 O O . HIS A 1 87 ? 3.496 -2.053 -13.312 1 95.88 87 HIS A O 1
ATOM 695 N N . VAL A 1 88 ? 1.577 -2.764 -12.43 1 97.19 88 VAL A N 1
ATOM 696 C CA . VAL A 1 88 ? 2.027 -4.141 -12.266 1 97.19 88 VAL A CA 1
ATOM 697 C C . VAL A 1 88 ? 1.903 -4.887 -13.594 1 97.19 88 VAL A C 1
ATOM 699 O O . VAL A 1 88 ? 0.88 -4.785 -14.273 1 97.19 88 VAL A O 1
ATOM 702 N N . VAL A 1 89 ? 2.971 -5.602 -13.898 1 96.56 89 VAL A N 1
ATOM 703 C CA . VAL A 1 89 ? 2.924 -6.406 -15.117 1 96.56 89 VAL A CA 1
ATOM 704 C C . VAL A 1 89 ? 3.014 -7.887 -14.758 1 96.56 89 VAL A C 1
ATOM 706 O O . VAL A 1 89 ? 2.506 -8.742 -15.484 1 96.56 89 VAL A O 1
ATOM 709 N N . SER A 1 90 ? 3.688 -8.188 -13.648 1 97.56 90 SER A N 1
ATOM 710 C CA . SER A 1 90 ? 3.83 -9.562 -13.203 1 97.56 90 SER A CA 1
ATOM 711 C C . SER A 1 90 ? 3.164 -9.781 -11.844 1 97.56 90 SER A C 1
ATOM 713 O O . SER A 1 90 ? 3.369 -9 -10.922 1 97.56 90 SER A O 1
ATOM 715 N N . VAL A 1 91 ? 2.363 -10.875 -11.766 1 97.06 91 VAL A N 1
ATOM 716 C CA . VAL A 1 91 ? 1.7 -11.266 -10.523 1 97.06 91 VAL A CA 1
ATOM 717 C C . VAL A 1 91 ? 2.188 -12.641 -10.086 1 97.06 91 VAL A C 1
ATOM 719 O O . VAL A 1 91 ? 2.141 -13.602 -10.859 1 97.06 91 VAL A O 1
ATOM 722 N N . VAL A 1 92 ? 2.676 -12.68 -8.836 1 95.81 92 VAL A N 1
ATOM 723 C CA . VAL A 1 92 ? 3.131 -13.93 -8.242 1 95.81 92 VAL A CA 1
ATOM 724 C C . VAL A 1 92 ? 2.141 -14.383 -7.168 1 95.81 92 VAL A C 1
ATOM 726 O O . VAL A 1 92 ? 1.822 -13.625 -6.25 1 95.81 92 VAL A O 1
ATOM 729 N N . MET A 1 93 ? 1.652 -15.641 -7.277 1 92.56 93 MET A N 1
ATOM 730 C CA . MET A 1 93 ? 0.697 -16.188 -6.312 1 92.56 93 MET A CA 1
ATOM 731 C C . MET A 1 93 ? 1.007 -17.641 -5.996 1 92.56 93 MET A C 1
ATOM 733 O O . MET A 1 93 ? 1.703 -18.312 -6.758 1 92.56 93 MET A O 1
ATOM 737 N N . GLY A 1 94 ? 0.584 -17.969 -4.785 1 88.25 94 GLY A N 1
ATOM 738 C CA . GLY A 1 94 ? 0.744 -19.359 -4.418 1 88.25 94 GLY A CA 1
ATOM 739 C C . GLY A 1 94 ? -0.323 -20.266 -5.016 1 88.25 94 GLY A C 1
ATOM 740 O O . GLY A 1 94 ? -1.347 -19.781 -5.504 1 88.25 94 GLY A O 1
ATOM 741 N N . GLU A 1 95 ? -0.111 -21.578 -4.832 1 78.56 95 GLU A N 1
ATOM 742 C CA . GLU A 1 95 ? -1.102 -22.562 -5.258 1 78.56 95 GLU A CA 1
ATOM 743 C C . GLU A 1 95 ? -2.287 -22.609 -4.297 1 78.56 95 GLU A C 1
ATOM 745 O O . GLU A 1 95 ? -2.105 -22.625 -3.08 1 78.56 95 GLU A O 1
ATOM 750 N N . THR A 1 96 ? -3.432 -22.203 -4.551 1 64.06 96 THR A N 1
ATOM 751 C CA . THR A 1 96 ? -4.613 -22.281 -3.695 1 64.06 96 THR A CA 1
ATOM 752 C C . THR A 1 96 ? -5.215 -23.672 -3.717 1 64.06 96 THR A C 1
ATOM 754 O O . THR A 1 96 ? -5.098 -24.391 -4.711 1 64.06 96 THR A O 1
ATOM 757 N N . ARG A 1 97 ? -5.289 -24.453 -2.33 1 54.84 97 ARG A N 1
ATOM 758 C CA . ARG A 1 97 ? -5.844 -25.797 -2.209 1 54.84 97 ARG A CA 1
ATOM 759 C C . ARG A 1 97 ? -7.172 -25.906 -2.945 1 54.84 97 ARG A C 1
ATOM 761 O O . ARG A 1 97 ? -7.594 -27 -3.312 1 54.84 97 ARG A O 1
ATOM 768 N N . GLU A 1 98 ? -8.078 -25.156 -2.475 1 51.47 98 GLU A N 1
ATOM 769 C CA . GLU A 1 98 ? -9.406 -25.594 -2.893 1 51.47 98 GLU A CA 1
ATOM 770 C C . GLU A 1 98 ? -9.453 -25.844 -4.398 1 51.47 98 GLU A C 1
ATOM 772 O O . GLU A 1 98 ? -8.961 -25.031 -5.184 1 51.47 98 GLU A O 1
ATOM 777 N N . ALA A 1 99 ? -9.516 -27.234 -4.621 1 42.47 99 ALA A N 1
ATOM 778 C CA . ALA A 1 99 ? -9.867 -27.797 -5.918 1 42.47 99 ALA A CA 1
ATOM 779 C C . ALA A 1 99 ? -10.695 -26.812 -6.738 1 42.47 99 ALA A C 1
ATOM 781 O O . ALA A 1 99 ? -11.273 -27.172 -7.762 1 42.47 99 ALA A O 1
ATOM 782 N N . ILE A 1 100 ? -11.359 -26 -6.039 1 44.31 100 ILE A N 1
ATOM 783 C CA . ILE A 1 100 ? -12.273 -25.344 -6.957 1 44.31 100 ILE A CA 1
ATOM 784 C C . ILE A 1 100 ? -11.492 -24.766 -8.133 1 44.31 100 ILE A C 1
ATOM 786 O O . ILE A 1 100 ? -10.383 -24.266 -7.965 1 44.31 100 ILE A O 1
ATOM 790 N N . SER A 1 101 ? -11.891 -24.734 -9.406 1 43.03 101 SER A N 1
ATOM 791 C CA . SER A 1 101 ? -11.219 -24.469 -10.672 1 43.03 101 SER A CA 1
ATOM 792 C C . SER A 1 101 ? -10.148 -23.391 -10.508 1 43.03 101 SER A C 1
ATOM 794 O O . SER A 1 101 ? -10.453 -22.25 -10.133 1 43.03 101 SER A O 1
ATOM 796 N N . GLU A 1 102 ? -8.945 -23.719 -9.688 1 46.69 102 GLU A N 1
ATOM 797 C CA . GLU A 1 102 ? -7.762 -22.891 -9.82 1 46.69 102 GLU A CA 1
ATOM 798 C C . GLU A 1 102 ? -7.977 -21.781 -10.844 1 46.69 102 GLU A C 1
ATOM 800 O O . GLU A 1 102 ? -7.246 -20.781 -10.859 1 46.69 102 GLU A O 1
ATOM 805 N N . ASN A 1 103 ? -8.531 -22.359 -11.938 1 54.03 103 ASN A N 1
ATOM 806 C CA . ASN A 1 103 ? -8.812 -21.672 -13.195 1 54.03 103 ASN A CA 1
ATOM 807 C C . ASN A 1 103 ? -9.555 -20.359 -12.953 1 54.03 103 ASN A C 1
ATOM 809 O O . ASN A 1 103 ? -9.531 -19.453 -13.797 1 54.03 103 ASN A O 1
ATOM 813 N N . SER A 1 104 ? -10.109 -20.328 -11.438 1 76.75 104 SER A N 1
ATOM 814 C CA . SER A 1 104 ? -11.156 -19.312 -11.414 1 76.75 104 SER A CA 1
ATOM 815 C C . SER A 1 104 ? -10.594 -17.953 -11.047 1 76.75 104 SER A C 1
ATOM 817 O O . SER A 1 104 ? -10.758 -16.984 -11.797 1 76.75 104 SER A O 1
ATOM 819 N N . MET A 1 105 ? -9.648 -18.078 -9.875 1 82.06 105 MET A N 1
ATOM 820 C CA . MET A 1 105 ? -9.219 -16.734 -9.508 1 82.06 105 MET A CA 1
ATOM 821 C C . MET A 1 105 ? -8.25 -16.172 -10.539 1 82.06 105 MET A C 1
ATOM 823 O O . MET A 1 105 ? -8.359 -15.008 -10.922 1 82.06 105 MET A O 1
ATOM 827 N N . ILE A 1 106 ? -7.312 -17.156 -10.938 1 85.81 106 ILE A N 1
ATOM 828 C CA . ILE A 1 106 ? -6.301 -16.766 -11.922 1 85.81 106 ILE A CA 1
ATOM 829 C C . ILE A 1 106 ? -6.98 -16.328 -13.211 1 85.81 106 ILE A C 1
ATOM 831 O O . ILE A 1 106 ? -6.68 -15.25 -13.742 1 85.81 106 ILE A O 1
ATOM 835 N N . GLU A 1 107 ? -7.828 -17.141 -13.602 1 87.88 107 GLU A N 1
ATOM 836 C CA . GLU A 1 107 ? -8.531 -16.844 -14.844 1 87.88 107 GLU A CA 1
ATOM 837 C C . GLU A 1 107 ? -9.375 -15.578 -14.711 1 87.88 107 GLU A C 1
ATOM 839 O O . GLU A 1 107 ? -9.422 -14.758 -15.625 1 87.88 107 GLU A O 1
ATOM 844 N N . ARG A 1 108 ? -9.984 -15.492 -13.648 1 91.19 108 ARG A N 1
ATOM 845 C CA . ARG A 1 108 ? -10.836 -14.328 -13.422 1 91.19 108 ARG A CA 1
ATOM 846 C C . ARG A 1 108 ? -10 -13.055 -13.328 1 91.19 108 ARG A C 1
ATOM 848 O O . ARG A 1 108 ? -10.398 -12.008 -13.836 1 91.19 108 ARG A O 1
ATOM 855 N N . LEU A 1 109 ? -8.82 -13.188 -12.719 1 93.06 109 LEU A N 1
ATOM 856 C CA . LEU A 1 109 ? -7.93 -12.031 -12.602 1 93.06 109 LEU A CA 1
ATOM 857 C C . LEU A 1 109 ? -7.406 -11.609 -13.969 1 93.06 109 LEU A C 1
ATOM 859 O O . LEU A 1 109 ? -7.41 -10.422 -14.297 1 93.06 109 LEU A O 1
ATOM 863 N N . LYS A 1 110 ? -7.004 -12.562 -14.766 1 93.19 110 LYS A N 1
ATOM 864 C CA . LYS A 1 110 ? -6.512 -12.281 -16.109 1 93.19 110 LYS A CA 1
ATOM 865 C C . LYS A 1 110 ? -7.598 -11.633 -16.969 1 93.19 110 LYS A C 1
ATOM 867 O O . LYS A 1 110 ? -7.34 -10.656 -17.672 1 93.19 110 LYS A O 1
ATOM 872 N N . LYS A 1 111 ? -8.719 -12.219 -16.891 1 94.31 111 LYS A N 1
ATOM 873 C CA . LYS A 1 111 ? -9.844 -11.711 -17.672 1 94.31 111 LYS A CA 1
ATOM 874 C C . LYS A 1 111 ? -10.172 -10.273 -17.297 1 94.31 111 LYS A C 1
ATOM 876 O O . LYS A 1 111 ? -10.32 -9.406 -18.156 1 94.31 111 LYS A O 1
ATOM 881 N N . LYS A 1 112 ? -10.32 -10.039 -16.031 1 94.75 112 LYS A N 1
ATOM 882 C CA . LYS A 1 112 ? -10.672 -8.703 -15.562 1 94.75 112 LYS A CA 1
ATOM 883 C C . LYS A 1 112 ? -9.578 -7.691 -15.914 1 94.75 112 LYS A C 1
ATOM 885 O O . LYS A 1 112 ? -9.875 -6.551 -16.281 1 94.75 112 LYS A O 1
ATOM 890 N N . ALA A 1 113 ? -8.305 -8.094 -15.727 1 95.81 113 ALA A N 1
ATOM 891 C CA . ALA A 1 113 ? -7.207 -7.223 -16.125 1 95.81 113 ALA A CA 1
ATOM 892 C C . ALA A 1 113 ? -7.289 -6.871 -17.609 1 95.81 113 ALA A C 1
ATOM 894 O O . ALA A 1 113 ? -7.105 -5.715 -17.984 1 95.81 113 ALA A O 1
ATOM 895 N N . LYS A 1 114 ? -7.625 -7.867 -18.406 1 95.5 114 LYS A N 1
ATOM 896 C CA . LYS A 1 114 ? -7.754 -7.656 -19.844 1 95.5 114 LYS A CA 1
ATOM 897 C C . LYS A 1 114 ? -8.898 -6.699 -20.172 1 95.5 114 LYS A C 1
ATOM 899 O O . LYS A 1 114 ? -8.773 -5.844 -21.047 1 95.5 114 LYS A O 1
ATOM 904 N N . GLU A 1 115 ? -9.969 -6.852 -19.469 1 95.75 115 GLU A N 1
ATOM 905 C CA . GLU A 1 115 ? -11.117 -5.965 -19.641 1 95.75 115 GLU A CA 1
ATOM 906 C C . GLU A 1 115 ? -10.758 -4.52 -19.297 1 95.75 115 GLU A C 1
ATOM 908 O O . GLU A 1 115 ? -11.422 -3.588 -19.766 1 95.75 115 GLU A O 1
ATOM 913 N N . SER A 1 116 ? -9.773 -4.395 -18.516 1 94.56 116 SER A N 1
ATOM 914 C CA . SER A 1 116 ? -9.312 -3.062 -18.141 1 94.56 116 SER A CA 1
ATOM 915 C C . SER A 1 116 ? -8.102 -2.646 -18.969 1 94.56 116 SER A C 1
ATOM 917 O O . SER A 1 116 ? -7.363 -1.738 -18.594 1 94.56 116 SER A O 1
ATOM 919 N N . ASP A 1 117 ? -7.809 -3.352 -20 1 94.81 117 ASP A N 1
ATOM 920 C CA . ASP A 1 117 ? -6.773 -3.09 -21 1 94.81 117 ASP A CA 1
ATOM 921 C C . ASP A 1 117 ? -5.379 -3.26 -20.391 1 94.81 117 ASP A C 1
ATOM 923 O O . ASP A 1 117 ? -4.461 -2.5 -20.719 1 94.81 117 ASP A O 1
ATOM 927 N N . MET A 1 118 ? -5.34 -4.125 -19.469 1 95.25 118 MET A N 1
ATOM 928 C CA . MET A 1 118 ? -4.047 -4.441 -18.875 1 95.25 118 MET A CA 1
ATOM 929 C C . MET A 1 118 ? -3.598 -5.848 -19.266 1 95.25 118 MET A C 1
ATOM 931 O O . MET A 1 118 ? -4.414 -6.766 -19.328 1 95.25 118 MET A O 1
ATOM 935 N N . GLU A 1 119 ? -2.35 -5.977 -19.609 1 94.25 119 GLU A N 1
ATOM 936 C CA . GLU A 1 119 ? -1.739 -7.281 -19.859 1 94.25 119 GLU A CA 1
ATOM 937 C C . GLU A 1 119 ? -0.83 -7.695 -18.703 1 94.25 119 GLU A C 1
ATOM 939 O O . GLU A 1 119 ? 0.178 -7.039 -18.438 1 94.25 119 GLU A O 1
ATOM 944 N N . ILE A 1 120 ? -1.234 -8.773 -18.094 1 96.56 120 ILE A N 1
ATOM 945 C CA . ILE A 1 120 ? -0.43 -9.203 -16.969 1 96.56 120 ILE A CA 1
ATOM 946 C C . ILE A 1 120 ? 0.035 -10.648 -17.172 1 96.56 120 ILE A C 1
ATOM 948 O O . ILE A 1 120 ? -0.597 -11.406 -17.906 1 96.56 120 ILE A O 1
ATOM 952 N N . GLU A 1 121 ? 1.178 -10.992 -16.609 1 96.44 121 GLU A N 1
ATOM 953 C CA . GLU A 1 121 ? 1.694 -12.352 -16.516 1 96.44 121 GLU A CA 1
ATOM 954 C C . GLU A 1 121 ? 1.544 -12.898 -15.094 1 96.44 121 GLU A C 1
ATOM 956 O O . GLU A 1 121 ? 1.981 -12.266 -14.133 1 96.44 121 GLU A O 1
ATOM 961 N N . ILE A 1 122 ? 0.912 -14.086 -14.969 1 95.44 122 ILE A N 1
ATOM 962 C CA . ILE A 1 122 ? 0.696 -14.664 -13.648 1 95.44 122 ILE A CA 1
ATOM 963 C C . ILE A 1 122 ? 1.61 -15.875 -13.453 1 95.44 122 ILE A C 1
ATOM 965 O O . ILE A 1 122 ? 1.663 -16.766 -14.305 1 95.44 122 ILE A O 1
ATOM 969 N N . HIS A 1 123 ? 2.33 -15.797 -12.359 1 94.75 123 HIS A N 1
ATOM 970 C CA . HIS A 1 123 ? 3.227 -16.875 -11.969 1 94.75 123 HIS A CA 1
ATOM 971 C C . HIS A 1 123 ? 2.707 -17.609 -10.727 1 94.75 123 HIS A C 1
ATOM 973 O O . HIS A 1 123 ? 2.51 -16.984 -9.68 1 94.75 123 HIS A O 1
ATOM 979 N N . ILE A 1 124 ? 2.545 -18.859 -10.852 1 91.81 124 ILE A N 1
ATOM 980 C CA . ILE A 1 124 ? 2.096 -19.688 -9.734 1 91.81 124 ILE A CA 1
ATOM 981 C C . ILE A 1 124 ? 3.281 -20.4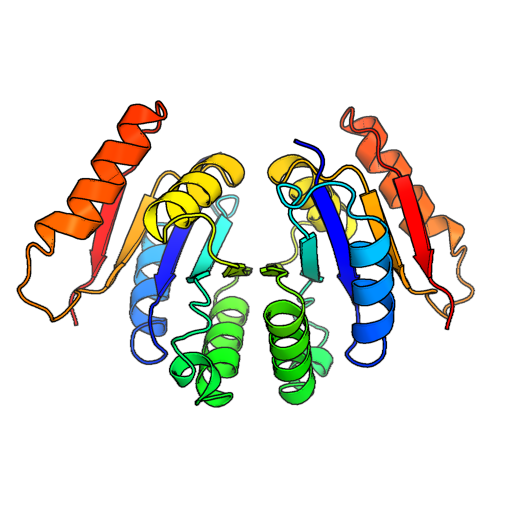38 -9.141 1 91.81 124 ILE A C 1
ATOM 983 O O . ILE A 1 124 ? 3.947 -21.203 -9.844 1 91.81 124 ILE A O 1
ATOM 987 N N . VAL A 1 125 ? 3.471 -20.156 -7.93 1 90.56 125 VAL A N 1
ATOM 988 C CA . VAL A 1 125 ? 4.562 -20.828 -7.242 1 90.56 125 VAL A CA 1
ATOM 989 C C . VAL A 1 125 ? 4.012 -22 -6.43 1 90.56 125 VAL A C 1
ATOM 991 O O . VAL A 1 125 ? 3.127 -21.828 -5.59 1 90.56 125 VAL A O 1
ATOM 994 N N . LYS A 1 126 ? 4.383 -23.078 -6.727 1 80.88 126 LYS A N 1
ATOM 995 C CA . LYS A 1 126 ? 3.91 -24.297 -6.082 1 80.88 126 LYS A CA 1
ATOM 996 C C . LYS A 1 126 ? 4.652 -24.547 -4.773 1 80.88 126 LYS A C 1
ATOM 998 O O . LYS A 1 126 ? 5.777 -24.078 -4.59 1 80.88 126 LYS A O 1
ATOM 1003 N N . LYS A 1 127 ? 3.977 -25.125 -3.75 1 74.81 127 LYS A N 1
ATOM 1004 C CA . LYS A 1 127 ? 4.559 -25.516 -2.467 1 74.81 127 LYS A CA 1
ATOM 1005 C C . LYS A 1 127 ? 5.664 -26.547 -2.648 1 74.81 127 LYS A C 1
ATOM 1007 O O . LYS A 1 127 ? 5.605 -27.359 -3.572 1 74.81 127 LYS A O 1
ATOM 1012 N N . MET B 1 1 ? -10.789 10.43 -9.328 1 68.31 1 MET B N 1
ATOM 1013 C CA . MET B 1 1 ? -11.016 10.047 -7.938 1 68.31 1 MET B CA 1
ATOM 1014 C C . MET B 1 1 ? -9.93 10.625 -7.031 1 68.31 1 MET B C 1
ATOM 1016 O O . MET B 1 1 ? -8.781 10.789 -7.449 1 68.31 1 MET B O 1
ATOM 1020 N N . GLU B 1 2 ? -10.32 11.391 -5.992 1 88.75 2 GLU B N 1
ATOM 1021 C CA . GLU B 1 2 ? -9.453 12.125 -5.078 1 88.75 2 GLU B CA 1
ATOM 1022 C C . GLU B 1 2 ? -9.336 11.414 -3.734 1 88.75 2 GLU B C 1
ATOM 1024 O O . GLU B 1 2 ? -10.32 11.305 -2.994 1 88.75 2 GLU B O 1
ATOM 1029 N N . ASN B 1 3 ? -8.141 10.836 -3.457 1 97 3 ASN B N 1
ATOM 1030 C CA . ASN B 1 3 ? -7.98 10.008 -2.266 1 97 3 ASN B CA 1
ATOM 1031 C C . ASN B 1 3 ? -7.203 10.742 -1.177 1 97 3 ASN B C 1
ATOM 1033 O O . ASN B 1 3 ? -6.75 11.867 -1.384 1 97 3 ASN B O 1
ATOM 1037 N N . ILE B 1 4 ? -7.184 10.102 -0.013 1 98.12 4 ILE B N 1
ATOM 1038 C CA . ILE B 1 4 ? -6.582 10.719 1.164 1 98.12 4 ILE B CA 1
ATOM 1039 C C . ILE B 1 4 ? -5.438 9.852 1.673 1 98.12 4 ILE B C 1
ATOM 1041 O O . ILE B 1 4 ? -5.57 8.625 1.771 1 98.12 4 ILE B O 1
ATOM 1045 N N . MET B 1 5 ? -4.316 10.477 1.949 1 97.81 5 MET B N 1
ATOM 1046 C CA . MET B 1 5 ? -3.148 9.797 2.506 1 97.81 5 MET B CA 1
ATOM 1047 C C . MET B 1 5 ? -2.857 10.289 3.92 1 97.81 5 MET B C 1
ATOM 1049 O O . MET B 1 5 ? -2.814 11.5 4.164 1 97.81 5 MET B O 1
ATOM 1053 N N . VAL B 1 6 ? -2.725 9.352 4.816 1 96.75 6 VAL B N 1
ATOM 1054 C CA . VAL B 1 6 ? -2.328 9.625 6.195 1 96.75 6 VAL B CA 1
ATOM 1055 C C . VAL B 1 6 ? -0.896 9.156 6.426 1 96.75 6 VAL B C 1
ATOM 1057 O O . VAL B 1 6 ? -0.606 7.957 6.32 1 96.75 6 VAL B O 1
ATOM 1060 N N . CYS B 1 7 ? -0.033 10.07 6.777 1 93.12 7 CYS B N 1
ATOM 1061 C CA . CYS B 1 7 ? 1.373 9.742 6.984 1 93.12 7 CYS B CA 1
ATOM 1062 C C . CYS B 1 7 ? 1.691 9.625 8.469 1 93.12 7 CYS B C 1
ATOM 1064 O O . CYS B 1 7 ? 1.503 10.578 9.227 1 93.12 7 CYS B O 1
ATOM 1066 N N . VAL B 1 8 ? 2.262 8.445 8.805 1 89.06 8 VAL B N 1
ATOM 1067 C CA . VAL B 1 8 ? 2.553 8.242 10.219 1 89.06 8 VAL B CA 1
ATOM 1068 C C . VAL B 1 8 ? 4.02 7.863 10.398 1 89.06 8 VAL B C 1
ATOM 1070 O O . VAL B 1 8 ? 4.594 7.16 9.562 1 89.06 8 VAL B O 1
ATOM 1073 N N . THR B 1 9 ? 4.754 8.391 11.352 1 73.81 9 THR B N 1
ATOM 1074 C CA . THR B 1 9 ? 6.113 8.008 11.727 1 73.81 9 THR B CA 1
ATOM 1075 C C . THR B 1 9 ? 6.098 7.086 12.945 1 73.81 9 THR B C 1
ATOM 1077 O O . THR B 1 9 ? 7.059 6.352 13.188 1 73.81 9 THR B O 1
ATOM 1080 N N . GLY B 1 10 ? 4.93 7.004 13.734 1 64.88 10 GLY B N 1
ATOM 1081 C CA . GLY B 1 10 ? 4.859 6.25 14.977 1 64.88 10 GLY B CA 1
ATOM 1082 C C . GLY B 1 10 ? 3.439 5.914 15.391 1 64.88 10 GLY B C 1
ATOM 1083 O O . GLY B 1 10 ? 2.479 6.406 14.797 1 64.88 10 GLY B O 1
ATOM 1084 N N . GLN B 1 11 ? 3.354 5.074 16.344 1 63.91 11 GLN B N 1
ATOM 1085 C CA . GLN B 1 11 ? 2.133 4.457 16.844 1 63.91 11 GLN B CA 1
ATOM 1086 C C . GLN B 1 11 ? 1.179 5.504 17.406 1 63.91 11 GLN B C 1
ATOM 1088 O O . GLN B 1 11 ? -0.027 5.457 17.156 1 63.91 11 GLN B O 1
ATOM 1093 N N . MET B 1 12 ? 1.768 6.523 18.141 1 65.88 12 MET B N 1
ATOM 1094 C CA . MET B 1 12 ? 0.922 7.277 19.062 1 65.88 12 MET B CA 1
ATOM 1095 C C . MET B 1 12 ? 0.055 8.281 18.312 1 65.88 12 MET B C 1
ATOM 1097 O O . MET B 1 12 ? -1.012 8.672 18.781 1 65.88 12 MET B O 1
ATOM 1101 N N . GLN B 1 13 ? 0.243 8.461 17.094 1 78.38 13 GLN B N 1
ATOM 1102 C CA . GLN B 1 13 ? -0.527 9.523 16.438 1 78.38 13 GLN B CA 1
ATOM 1103 C C . GLN B 1 13 ? -1.483 8.945 15.406 1 78.38 13 GLN B C 1
ATOM 1105 O O . GLN B 1 13 ? -2.279 9.68 14.812 1 78.38 13 GLN B O 1
ATOM 1110 N N . CYS B 1 14 ? -1.639 7.801 15.359 1 88.5 14 CYS B N 1
ATOM 1111 C CA . CYS B 1 14 ? -2.328 7.164 14.242 1 88.5 14 CYS B CA 1
ATOM 1112 C C . CYS B 1 14 ? -3.834 7.359 14.344 1 88.5 14 CYS B C 1
ATOM 1114 O O . CYS B 1 14 ? -4.48 7.777 13.383 1 88.5 14 CYS B O 1
ATOM 1116 N N . LYS B 1 15 ? -4.348 7.176 15.578 1 89.12 15 LYS B N 1
ATOM 1117 C CA . LYS B 1 15 ? -5.793 7.258 15.773 1 89.12 15 LYS B CA 1
ATOM 1118 C C . LYS B 1 15 ? -6.312 8.656 15.445 1 89.12 15 LYS B C 1
ATOM 1120 O O . LYS B 1 15 ? -7.301 8.805 14.727 1 89.12 15 LYS B O 1
ATOM 1125 N N . ARG B 1 16 ? -5.656 9.633 15.93 1 91.44 16 ARG B N 1
ATOM 1126 C CA . ARG B 1 16 ? -6.062 11.016 15.727 1 91.44 16 ARG B CA 1
ATOM 1127 C C . ARG B 1 16 ? -5.973 11.398 14.25 1 91.44 16 ARG B C 1
ATOM 1129 O O . ARG B 1 16 ? -6.875 12.047 13.719 1 91.44 16 ARG B O 1
ATOM 1136 N N . LEU B 1 17 ? -4.957 11.016 13.633 1 94.5 17 LEU B N 1
ATOM 1137 C CA . LEU B 1 17 ? -4.75 11.352 12.227 1 94.5 17 LEU B CA 1
ATOM 1138 C C . LEU B 1 17 ? -5.777 10.648 11.344 1 94.5 17 LEU B C 1
ATOM 1140 O O . LEU B 1 17 ? -6.316 11.25 10.414 1 94.5 17 LEU B O 1
ATOM 1144 N N . LEU B 1 18 ? -6.074 9.414 11.656 1 94.94 18 LEU B N 1
ATOM 1145 C CA . LEU B 1 18 ? -7.051 8.656 10.875 1 94.94 18 LEU B CA 1
ATOM 1146 C C . LEU B 1 18 ? -8.453 9.227 11.07 1 94.94 18 LEU B C 1
ATOM 1148 O O . LEU B 1 18 ? -9.219 9.328 10.109 1 94.94 18 LEU B O 1
ATOM 1152 N N . SER B 1 19 ? -8.766 9.57 12.305 1 94.44 19 SER B N 1
ATOM 1153 C CA . SER B 1 19 ? -10.062 10.195 12.562 1 94.44 19 SER B CA 1
ATOM 1154 C C . SER B 1 19 ? -10.234 11.469 11.742 1 94.44 19 SER B C 1
ATOM 1156 O O . SER B 1 19 ? -11.281 11.672 11.117 1 94.44 19 SER B O 1
ATOM 1158 N N . TYR B 1 20 ? -9.266 12.289 11.719 1 95.56 20 TYR B N 1
ATOM 1159 C CA . TYR B 1 20 ? -9.297 13.508 10.922 1 95.56 20 TYR B CA 1
ATOM 1160 C C . TYR B 1 20 ? -9.508 13.195 9.445 1 95.56 20 TYR B C 1
ATOM 1162 O O . TYR B 1 20 ? -10.297 13.852 8.766 1 95.56 20 TYR B O 1
ATOM 1170 N N . ALA B 1 21 ? -8.758 12.203 8.953 1 96.94 21 ALA B N 1
ATOM 1171 C CA . ALA B 1 21 ? -8.844 11.812 7.551 1 96.94 21 ALA B CA 1
ATOM 1172 C C . ALA B 1 21 ? -10.25 11.336 7.199 1 96.94 21 ALA B C 1
ATOM 1174 O O . ALA B 1 21 ? -10.766 11.648 6.125 1 96.94 21 ALA B O 1
ATOM 1175 N N . LEU B 1 22 ? -10.82 10.625 8.133 1 95.06 22 LEU B N 1
ATOM 1176 C CA . LEU B 1 22 ? -12.172 10.125 7.902 1 95.06 22 LEU B CA 1
ATOM 1177 C C . LEU B 1 22 ? -13.188 11.266 7.883 1 95.06 22 LEU B C 1
ATOM 1179 O O . LEU B 1 22 ? -14.164 11.219 7.133 1 95.06 22 LEU B O 1
ATOM 1183 N N . ASP B 1 23 ? -12.953 12.258 8.695 1 95.25 23 ASP B N 1
ATOM 1184 C CA . ASP B 1 23 ? -13.812 13.445 8.695 1 95.25 23 ASP B CA 1
ATOM 1185 C C . ASP B 1 23 ? -13.68 14.203 7.379 1 95.25 23 ASP B C 1
ATOM 1187 O O . ASP B 1 23 ? -14.633 14.867 6.941 1 95.25 23 ASP B O 1
ATOM 1191 N N . LEU B 1 24 ? -12.516 14.125 6.805 1 95.38 24 LEU B N 1
ATOM 1192 C CA . LEU B 1 24 ? -12.258 14.805 5.539 1 95.38 24 LEU B CA 1
ATOM 1193 C C . LEU B 1 24 ? -12.93 14.07 4.387 1 95.38 24 LEU B C 1
ATOM 1195 O O . LEU B 1 24 ? -13.195 14.664 3.336 1 95.38 24 LEU B O 1
ATOM 1199 N N . GLN B 1 25 ? -13.039 12.742 4.582 1 94.44 25 GLN B N 1
ATOM 1200 C CA . GLN B 1 25 ? -13.586 11.898 3.52 1 94.44 25 GLN B CA 1
ATOM 1201 C C . GLN B 1 25 ? -15.023 12.297 3.186 1 94.44 25 GLN B C 1
ATOM 1203 O O . GLN B 1 25 ? -15.914 12.188 4.027 1 94.44 25 GLN B O 1
ATOM 1208 N N . LYS B 1 26 ? -15.32 12.766 2.059 1 88.75 26 LYS B N 1
ATOM 1209 C CA . LYS B 1 26 ? -16.641 13.234 1.631 1 88.75 26 LYS B CA 1
ATOM 1210 C C . LYS B 1 26 ? -17.438 12.117 0.966 1 88.75 26 LYS B C 1
ATOM 1212 O O . LYS B 1 26 ? -18.672 12.133 0.982 1 88.75 26 LYS B O 1
ATOM 1217 N N . ASP B 1 27 ? -16.688 11.234 0.383 1 88.12 27 ASP B N 1
ATOM 1218 C CA . ASP B 1 27 ? -17.281 10.148 -0.39 1 88.12 27 ASP B CA 1
ATOM 1219 C C . ASP B 1 27 ? -16.688 8.797 0.019 1 88.12 27 ASP B C 1
ATOM 1221 O O . ASP B 1 27 ? -15.477 8.664 0.141 1 88.12 27 ASP B O 1
ATOM 1225 N N . LYS B 1 28 ? -17.531 7.844 0.163 1 83.38 28 LYS B N 1
ATOM 1226 C CA . LYS B 1 28 ? -17.094 6.512 0.577 1 83.38 28 LYS B CA 1
ATOM 1227 C C . LYS B 1 28 ? -16.234 5.852 -0.503 1 83.38 28 LYS B C 1
ATOM 1229 O O . LYS B 1 28 ? -15.516 4.891 -0.229 1 83.38 28 LYS B O 1
ATOM 1234 N N . GLU B 1 29 ? -16.328 6.41 -1.663 1 87.5 29 GLU B N 1
ATOM 1235 C CA . GLU B 1 29 ? -15.523 5.871 -2.754 1 87.5 29 GLU B CA 1
ATOM 1236 C C . GLU B 1 29 ? -14.078 6.332 -2.648 1 87.5 29 GLU B C 1
ATOM 1238 O O . GLU B 1 29 ? -13.188 5.766 -3.289 1 87.5 29 GLU B O 1
ATOM 1243 N N . GLN B 1 30 ? -13.93 7.426 -1.873 1 93.12 30 GLN B N 1
ATOM 1244 C CA . GLN B 1 30 ? -12.562 7.879 -1.636 1 93.12 30 GLN B CA 1
ATOM 1245 C C . GLN B 1 30 ? -11.805 6.895 -0.757 1 93.12 30 GLN B C 1
ATOM 1247 O O . GLN B 1 30 ? -12.312 6.449 0.274 1 93.12 30 GLN B O 1
ATOM 1252 N N . GLU B 1 31 ? -10.688 6.609 -1.187 1 95.44 31 GLU B N 1
ATOM 1253 C CA . GLU B 1 31 ? -9.859 5.711 -0.388 1 95.44 31 GLU B CA 1
ATOM 1254 C C . GLU B 1 31 ? -9.008 6.488 0.61 1 95.44 31 GLU B C 1
ATOM 1256 O O . GLU B 1 31 ? -8.539 7.59 0.311 1 95.44 31 GLU B O 1
ATOM 1261 N N . VAL B 1 32 ? -8.891 5.883 1.779 1 96.94 32 VAL B N 1
ATOM 1262 C CA . VAL B 1 32 ? -7.969 6.391 2.791 1 96.94 32 VAL B CA 1
ATOM 1263 C C . VAL B 1 32 ? -6.793 5.426 2.947 1 96.94 32 VAL B C 1
ATOM 1265 O O . VAL B 1 32 ? -6.988 4.23 3.178 1 96.94 32 VAL B O 1
ATOM 1268 N N . TYR B 1 33 ? -5.578 5.977 2.756 1 97.5 33 TYR B N 1
ATOM 1269 C CA . TYR B 1 33 ? -4.367 5.176 2.869 1 97.5 33 TYR B CA 1
ATOM 1270 C C . TYR B 1 33 ? -3.564 5.574 4.105 1 97.5 33 TYR B C 1
ATOM 1272 O O . TYR B 1 33 ? -3.148 6.727 4.238 1 97.5 33 TYR B O 1
ATOM 1280 N N . LEU B 1 34 ? -3.387 4.652 5.027 1 96.38 34 LEU B N 1
ATOM 1281 C CA . LEU B 1 34 ? -2.406 4.805 6.098 1 96.38 34 LEU B CA 1
ATOM 1282 C C . LEU B 1 34 ? -1.014 4.41 5.621 1 96.38 34 LEU B C 1
ATOM 1284 O O . LEU B 1 34 ? -0.78 3.252 5.266 1 96.38 34 LEU B O 1
ATOM 1288 N N . VAL B 1 35 ? -0.097 5.363 5.648 1 95.25 35 VAL B N 1
ATOM 1289 C CA . VAL B 1 35 ? 1.177 5.16 4.965 1 95.25 35 VAL B CA 1
ATOM 1290 C C . VAL B 1 35 ? 2.328 5.332 5.953 1 95.25 35 VAL B C 1
ATOM 1292 O O . VAL B 1 35 ? 2.363 6.301 6.715 1 95.25 35 VAL B O 1
ATOM 1295 N N . HIS B 1 36 ? 3.232 4.375 5.957 1 90.94 36 HIS B N 1
ATOM 1296 C CA . HIS B 1 36 ? 4.488 4.414 6.699 1 90.94 36 HIS B CA 1
ATOM 1297 C C . HIS B 1 36 ? 5.672 4.078 5.797 1 90.94 36 HIS B C 1
ATOM 1299 O O . HIS B 1 36 ? 5.625 3.105 5.043 1 90.94 36 HIS B O 1
ATOM 1305 N N . VAL B 1 37 ? 6.66 4.93 5.836 1 90.56 37 VAL B N 1
ATOM 1306 C CA . VAL B 1 37 ? 7.871 4.648 5.066 1 90.56 37 VAL B CA 1
ATOM 1307 C C . VAL B 1 37 ? 8.891 3.939 5.953 1 90.56 37 VAL B C 1
ATOM 1309 O O . VAL B 1 37 ? 9.305 4.473 6.984 1 90.56 37 VAL B O 1
ATOM 1312 N N . SER B 1 38 ? 9.266 2.686 5.531 1 82.81 38 SER B N 1
ATOM 1313 C CA . SER B 1 38 ? 10.148 1.847 6.336 1 82.81 38 SER B CA 1
ATOM 1314 C C . SER B 1 38 ? 11.609 2.252 6.164 1 82.81 38 SER B C 1
ATOM 1316 O O . SER B 1 38 ? 12.211 1.981 5.125 1 82.81 38 SER B O 1
ATOM 1318 N N . VAL B 1 39 ? 12.109 3.086 6.934 1 72.31 39 VAL B N 1
ATOM 1319 C CA . VAL B 1 39 ? 13.523 3.449 6.84 1 72.31 39 VAL B CA 1
ATOM 1320 C C . VAL B 1 39 ? 14.367 2.439 7.609 1 72.31 39 VAL B C 1
ATOM 1322 O O . VAL B 1 39 ? 14.047 2.08 8.742 1 72.31 39 VAL B O 1
ATOM 1325 N N . THR B 1 40 ? 14.898 1.363 6.883 1 60.81 40 THR B N 1
ATOM 1326 C CA . THR B 1 40 ? 15.703 0.287 7.445 1 60.81 40 THR B CA 1
ATOM 1327 C C . THR B 1 40 ? 16.453 0.764 8.688 1 60.81 40 THR B C 1
ATOM 1329 O O . THR B 1 40 ? 16.625 0.007 9.648 1 60.81 40 THR B O 1
ATOM 1332 N N . GLU B 1 41 ? 17.094 1.938 8.539 1 56.16 41 GLU B N 1
ATOM 1333 C CA . GLU B 1 41 ? 17.875 2.357 9.703 1 56.16 41 GLU B CA 1
ATOM 1334 C C . GLU B 1 41 ? 16.984 2.545 10.93 1 56.16 41 GLU B C 1
ATOM 1336 O O . GLU B 1 41 ? 17.484 2.621 12.055 1 56.16 41 GLU B O 1
ATOM 1341 N N . ASN B 1 42 ? 15.875 2.742 10.672 1 49.16 42 ASN B N 1
ATOM 1342 C CA . ASN B 1 42 ? 15.047 2.953 11.859 1 49.16 42 ASN B CA 1
ATOM 1343 C C . ASN B 1 42 ? 14.477 1.639 12.383 1 49.16 42 ASN B C 1
ATOM 1345 O O . ASN B 1 42 ? 13.336 1.283 12.07 1 49.16 42 ASN B O 1
ATOM 1349 N N . LYS B 1 43 ? 15.398 0.866 12.758 1 49 43 LYS B N 1
ATOM 1350 C CA . LYS B 1 43 ? 15.141 -0.329 13.555 1 49 43 LYS B CA 1
ATOM 1351 C C . LYS B 1 43 ? 14 -0.094 14.547 1 49 43 LYS B C 1
ATOM 1353 O O . LYS B 1 43 ? 13.484 -1.041 15.141 1 49 43 LYS B O 1
ATOM 1358 N N . ASN B 1 44 ? 13.812 1.147 14.789 1 46.75 44 ASN B N 1
ATOM 1359 C CA . ASN B 1 44 ? 12.836 1.441 15.836 1 46.75 44 ASN B CA 1
ATOM 1360 C C . ASN B 1 44 ? 11.422 1.109 15.383 1 46.75 44 ASN B C 1
ATOM 1362 O O . ASN B 1 44 ? 10.539 0.862 16.219 1 46.75 44 ASN B O 1
ATOM 1366 N N . PHE B 1 45 ? 11.125 1.4 14.203 1 49.22 45 PHE B N 1
ATOM 1367 C CA . PHE B 1 45 ? 9.789 0.969 13.812 1 49.22 45 PHE B CA 1
ATOM 1368 C C . PHE B 1 45 ? 9.656 -0.545 13.922 1 49.22 45 PHE B C 1
ATOM 1370 O O . PHE B 1 45 ? 8.602 -1.055 14.312 1 49.22 45 PHE B O 1
ATOM 1377 N N . THR B 1 46 ? 10.82 -1.201 13.383 1 47.44 46 THR B N 1
ATOM 1378 C CA . THR B 1 46 ? 10.969 -2.621 13.68 1 47.44 46 THR B CA 1
ATOM 1379 C C . THR B 1 46 ? 10.773 -2.883 15.172 1 47.44 46 THR B C 1
ATOM 1381 O O . THR B 1 46 ? 10.398 -3.988 15.57 1 47.44 46 THR B O 1
ATOM 1384 N N . ASP B 1 47 ? 11.562 -1.916 15.859 1 46.47 47 ASP B N 1
ATOM 1385 C CA . ASP B 1 47 ? 11.461 -2.213 17.281 1 46.47 47 ASP B CA 1
ATOM 1386 C C . ASP B 1 47 ? 10.008 -2.436 17.703 1 46.47 47 ASP B C 1
ATOM 1388 O O . ASP B 1 47 ? 9.727 -3.188 18.641 1 46.47 47 ASP B O 1
ATOM 1392 N N . SER B 1 48 ? 8.734 -1.843 17.375 1 57.47 48 SER B N 1
ATOM 1393 C CA . SER B 1 48 ? 7.66 -2.385 18.203 1 57.47 48 SER B CA 1
ATOM 1394 C C . SER B 1 48 ? 6.621 -3.111 17.359 1 57.47 48 SER B C 1
ATOM 1396 O O . SER B 1 48 ? 5.973 -2.502 16.516 1 57.47 48 SER B O 1
ATOM 1398 N N . MET B 1 49 ? 6.91 -4.348 16.906 1 66.5 49 MET B N 1
ATOM 1399 C CA . MET B 1 49 ? 5.84 -5.277 16.547 1 66.5 49 MET B CA 1
ATOM 1400 C C . MET B 1 49 ? 4.488 -4.758 17.031 1 66.5 49 MET B C 1
ATOM 1402 O O . MET B 1 49 ? 3.494 -4.848 16.297 1 66.5 49 MET B O 1
ATOM 1406 N N . ASP B 1 50 ? 4.711 -4.078 18.016 1 78.38 50 ASP B N 1
ATOM 1407 C CA . ASP B 1 50 ? 3.492 -3.521 18.594 1 78.38 50 ASP B CA 1
ATOM 1408 C C . ASP B 1 50 ? 2.975 -2.35 17.766 1 78.38 50 ASP B C 1
ATOM 1410 O O . ASP B 1 50 ? 1.765 -2.182 17.609 1 78.38 50 ASP B O 1
ATOM 1414 N N . ALA B 1 51 ? 3.967 -1.718 17.109 1 82 51 ALA B N 1
ATOM 1415 C CA . ALA B 1 51 ? 3.557 -0.551 16.328 1 82 51 ALA B CA 1
ATOM 1416 C C . ALA B 1 51 ? 2.861 -0.969 15.039 1 82 51 ALA B C 1
ATOM 1418 O O . ALA B 1 51 ? 1.812 -0.427 14.688 1 82 51 ALA B O 1
ATOM 1419 N N . LEU B 1 52 ? 3.432 -1.911 14.398 1 85.19 52 LEU B N 1
ATOM 1420 C CA . LEU B 1 52 ? 2.848 -2.391 13.148 1 85.19 52 LEU B CA 1
ATOM 1421 C C . LEU B 1 52 ? 1.451 -2.955 13.383 1 85.19 52 LEU B C 1
ATOM 1423 O O . LEU B 1 52 ? 0.528 -2.682 12.609 1 85.19 52 LEU B O 1
ATOM 1427 N N . GLU B 1 53 ? 1.385 -3.676 14.352 1 84.56 53 GLU B N 1
ATOM 1428 C CA . GLU B 1 53 ? 0.087 -4.246 14.703 1 84.56 53 GLU B CA 1
ATOM 1429 C C . GLU B 1 53 ? -0.941 -3.148 14.977 1 84.56 53 GLU B C 1
ATOM 1431 O O . GLU B 1 53 ? -2.096 -3.256 14.555 1 84.56 53 GLU B O 1
ATOM 1436 N N . TYR B 1 54 ? -0.506 -2.254 15.711 1 87.06 54 TYR B N 1
ATOM 1437 C CA . TYR B 1 54 ? -1.393 -1.139 16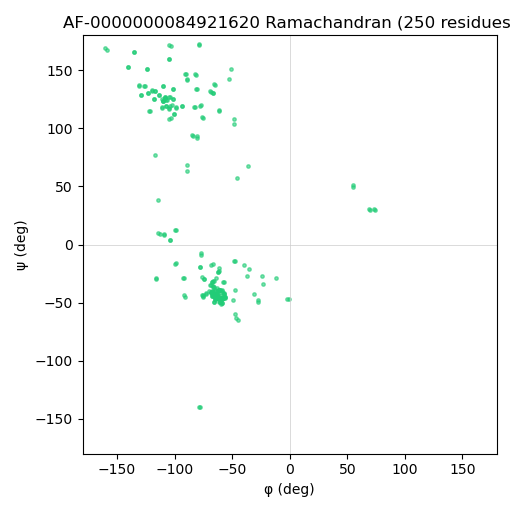.016 1 87.06 54 TYR B CA 1
ATOM 1438 C C . TYR B 1 54 ? -1.848 -0.431 14.75 1 87.06 54 TYR B C 1
ATOM 1440 O O . TYR B 1 54 ? -3.037 -0.156 14.578 1 87.06 54 TYR B O 1
ATOM 1448 N N . LEU B 1 55 ? -0.916 -0.159 13.875 1 88.62 55 LEU B N 1
ATOM 1449 C CA . LEU B 1 55 ? -1.258 0.493 12.617 1 88.62 55 LEU B CA 1
ATOM 1450 C C . LEU B 1 55 ? -2.264 -0.34 11.828 1 88.62 55 LEU B C 1
ATOM 1452 O O . LEU B 1 55 ? -3.227 0.199 11.281 1 88.62 55 LEU B O 1
ATOM 1456 N N . TYR B 1 56 ? -1.971 -1.549 11.781 1 88.25 56 TYR B N 1
ATOM 1457 C CA . TYR B 1 56 ? -2.867 -2.453 11.07 1 88.25 56 TYR B CA 1
ATOM 1458 C C . TYR B 1 56 ? -4.27 -2.412 11.664 1 88.25 56 TYR B C 1
ATOM 1460 O O . TYR B 1 56 ? -5.258 -2.268 10.938 1 88.25 56 TYR B O 1
ATOM 1468 N N . ASP B 1 57 ? -4.344 -2.559 12.953 1 88.06 57 ASP B N 1
ATOM 1469 C CA . ASP B 1 57 ? -5.633 -2.543 13.648 1 88.06 57 ASP B CA 1
ATOM 1470 C C . ASP B 1 57 ? -6.395 -1.253 13.359 1 88.06 57 ASP B C 1
ATOM 1472 O O . ASP B 1 57 ? -7.602 -1.284 13.094 1 88.06 57 ASP B O 1
ATOM 1476 N N . GLN B 1 58 ? -5.688 -0.2 13.445 1 90.5 58 GLN B N 1
ATOM 1477 C CA . GLN B 1 58 ? -6.324 1.091 13.211 1 90.5 58 GLN B CA 1
ATOM 1478 C C . GLN B 1 58 ? -6.812 1.207 11.766 1 90.5 58 GLN B C 1
ATOM 1480 O O . GLN B 1 58 ? -7.91 1.713 11.516 1 90.5 58 GLN B O 1
ATOM 1485 N N . ALA B 1 59 ? -6.012 0.776 10.805 1 92.06 59 ALA B N 1
ATOM 1486 C CA . ALA B 1 59 ? -6.41 0.83 9.398 1 92.06 59 ALA B CA 1
ATOM 1487 C C . ALA B 1 59 ? -7.676 0.009 9.156 1 92.06 59 ALA B C 1
ATOM 1489 O O . ALA B 1 59 ? -8.641 0.5 8.57 1 92.06 59 ALA B O 1
ATOM 1490 N N . VAL B 1 60 ? -7.672 -1.188 9.68 1 87.94 60 VAL B N 1
ATOM 1491 C CA . VAL B 1 60 ? -8.789 -2.105 9.461 1 87.94 60 VAL B CA 1
ATOM 1492 C C . VAL B 1 60 ? -10.047 -1.558 10.133 1 87.94 60 VAL B C 1
ATOM 1494 O O . VAL B 1 60 ? -11.109 -1.488 9.508 1 87.94 60 VAL B O 1
ATOM 1497 N N . LYS B 1 61 ? -9.883 -1.203 11.32 1 88.12 61 LYS B N 1
ATOM 1498 C CA . LYS B 1 61 ? -11.016 -0.703 12.102 1 88.12 61 LYS B CA 1
ATOM 1499 C C . LYS B 1 61 ? -11.656 0.508 11.422 1 88.12 61 LYS B C 1
ATOM 1501 O O . LYS B 1 61 ? -12.867 0.693 11.492 1 88.12 61 LYS B O 1
ATOM 1506 N N . ASN B 1 62 ? -10.891 1.287 10.75 1 89.88 62 ASN B N 1
ATOM 1507 C CA . ASN B 1 62 ? -11.383 2.537 10.172 1 89.88 62 ASN B CA 1
ATOM 1508 C C . ASN B 1 62 ? -11.602 2.414 8.672 1 89.88 62 ASN B C 1
ATOM 1510 O O . ASN B 1 62 ? -11.867 3.41 7.992 1 89.88 62 ASN B O 1
ATOM 1514 N N . GLY B 1 63 ? -11.414 1.264 8.172 1 89.81 63 GLY B N 1
ATOM 1515 C CA . GLY B 1 63 ? -11.68 1.021 6.762 1 89.81 63 GLY B CA 1
ATOM 1516 C C . GLY B 1 63 ? -10.625 1.628 5.848 1 89.81 63 GLY B C 1
ATOM 1517 O O . GLY B 1 63 ? -10.953 2.119 4.762 1 89.81 63 GLY B O 1
ATOM 1518 N N . ALA B 1 64 ? -9.453 1.727 6.297 1 94.38 64 ALA B N 1
ATOM 1519 C CA . ALA B 1 64 ? -8.336 2.238 5.504 1 94.38 64 ALA B CA 1
ATOM 1520 C C . ALA B 1 64 ? -7.418 1.105 5.059 1 94.38 64 ALA B C 1
ATOM 1522 O O . ALA B 1 64 ? -7.477 -0 5.602 1 94.38 64 ALA B O 1
ATOM 1523 N N . SER B 1 65 ? -6.641 1.318 4.047 1 94.81 65 SER B N 1
ATOM 1524 C CA . SER B 1 65 ? -5.543 0.435 3.664 1 94.81 65 SER B CA 1
ATOM 1525 C C . SER B 1 65 ? -4.238 0.85 4.336 1 94.81 65 SER B C 1
ATOM 1527 O O . SER B 1 65 ? -4 2.039 4.559 1 94.81 65 SER B O 1
ATOM 1529 N N . LEU B 1 66 ? -3.469 -0.131 4.621 1 94.12 66 LEU B N 1
ATOM 1530 C CA . LEU B 1 66 ? -2.154 0.115 5.203 1 94.12 66 LEU B CA 1
ATOM 1531 C C . LEU B 1 66 ? -1.05 -0.134 4.184 1 94.12 66 LEU B C 1
ATOM 1533 O O . LEU B 1 66 ? -1 -1.199 3.562 1 94.12 66 LEU B O 1
ATOM 1537 N N . SER B 1 67 ? -0.234 0.843 3.979 1 95.19 67 SER B N 1
ATOM 1538 C CA . SER B 1 67 ? 0.918 0.718 3.092 1 95.19 67 SER B CA 1
ATOM 1539 C C . SER B 1 67 ? 2.219 1.015 3.832 1 95.19 67 SER B C 1
ATOM 1541 O O . SER B 1 67 ? 2.445 2.145 4.27 1 95.19 67 SER B O 1
ATOM 1543 N N . VAL B 1 68 ? 3.055 0.046 3.963 1 93 68 VAL B N 1
ATOM 1544 C CA . VAL B 1 68 ? 4.422 0.217 4.441 1 93 68 VAL B CA 1
ATOM 1545 C C . VAL B 1 68 ? 5.391 0.223 3.262 1 93 68 VAL B C 1
ATOM 1547 O O . VAL B 1 68 ? 5.633 -0.818 2.646 1 93 68 VAL B O 1
ATOM 1550 N N . LEU B 1 69 ? 5.961 1.344 3.045 1 94.19 69 LEU B N 1
ATOM 1551 C CA . LEU B 1 69 ? 6.66 1.554 1.78 1 94.19 69 LEU B CA 1
ATOM 1552 C C . LEU B 1 69 ? 8.164 1.405 1.958 1 94.19 69 LEU B C 1
ATOM 1554 O O . LEU B 1 69 ? 8.742 1.951 2.904 1 94.19 69 LEU B O 1
ATOM 1558 N N . LYS B 1 70 ? 8.703 0.667 1.023 1 89.94 70 LYS B N 1
ATOM 1559 C CA . LYS B 1 70 ? 10.156 0.742 0.863 1 89.94 70 LYS B CA 1
ATOM 1560 C C . LYS B 1 70 ? 10.578 2.119 0.362 1 89.94 70 LYS B C 1
ATOM 1562 O O . LYS B 1 70 ? 10.031 2.627 -0.617 1 89.94 70 LYS B O 1
ATOM 1567 N N . PRO B 1 71 ? 11.539 2.645 1.058 1 89.62 71 PRO B N 1
ATOM 1568 C CA . PRO B 1 71 ? 11.977 3.963 0.598 1 89.62 71 PRO B CA 1
ATOM 1569 C C . PRO B 1 71 ? 12.617 3.922 -0.788 1 89.62 71 PRO B C 1
ATOM 1571 O O . PRO B 1 71 ? 13.336 2.973 -1.111 1 89.62 71 PRO B O 1
ATOM 1574 N N . LYS B 1 72 ? 12.305 4.898 -1.656 1 91.19 72 LYS B N 1
ATOM 1575 C CA . LYS B 1 72 ? 13.047 5.168 -2.883 1 91.19 72 LYS B CA 1
ATOM 1576 C C . LYS B 1 72 ? 14.328 5.945 -2.588 1 91.19 72 LYS B C 1
ATOM 1578 O O . LYS B 1 72 ? 15.078 5.594 -1.674 1 91.19 72 LYS B O 1
ATOM 1583 N N . THR B 1 73 ? 14.695 6.918 -3.408 1 90 73 THR B N 1
ATOM 1584 C CA . THR B 1 73 ? 15.898 7.707 -3.182 1 90 73 THR B CA 1
ATOM 1585 C C . THR B 1 73 ? 15.789 8.516 -1.894 1 90 73 THR B C 1
ATOM 1587 O O . THR B 1 73 ? 16.719 8.555 -1.093 1 90 73 THR B O 1
ATOM 1590 N N . THR B 1 74 ? 14.672 9.172 -1.668 1 90.19 74 THR B N 1
ATOM 1591 C CA . THR B 1 74 ? 14.391 9.906 -0.436 1 90.19 74 THR B CA 1
ATOM 1592 C C . THR B 1 74 ? 12.977 9.609 0.058 1 90.19 74 THR B C 1
ATOM 1594 O O . THR B 1 74 ? 12.156 9.086 -0.688 1 90.19 74 THR B O 1
ATOM 1597 N N . ILE B 1 75 ? 12.719 9.953 1.228 1 90 75 ILE B N 1
ATOM 1598 C CA . ILE B 1 75 ? 11.375 9.82 1.797 1 90 75 ILE B CA 1
ATOM 1599 C C . ILE B 1 75 ? 10.391 10.664 0.994 1 90 75 ILE B C 1
ATOM 1601 O O . ILE B 1 75 ? 9.273 10.227 0.721 1 90 75 ILE B O 1
ATOM 1605 N N . LEU B 1 76 ? 10.836 11.836 0.598 1 91.5 76 LEU B N 1
ATOM 1606 C CA . LEU B 1 76 ? 9.992 12.742 -0.175 1 91.5 76 LEU B CA 1
ATOM 1607 C C . LEU B 1 76 ? 9.641 12.133 -1.53 1 91.5 76 LEU B C 1
ATOM 1609 O O . LEU B 1 76 ? 8.492 12.195 -1.966 1 91.5 76 LEU B O 1
ATOM 1613 N N . ASP B 1 77 ? 10.633 11.523 -2.195 1 93.75 77 ASP B N 1
ATOM 1614 C CA . ASP B 1 77 ? 10.391 10.844 -3.465 1 93.75 77 ASP B CA 1
ATOM 1615 C C . ASP B 1 77 ? 9.352 9.734 -3.303 1 93.75 77 ASP B C 1
ATOM 1617 O O . ASP B 1 77 ? 8.5 9.539 -4.172 1 93.75 77 ASP B O 1
ATOM 1621 N N . THR B 1 78 ? 9.5 9.078 -2.186 1 94.44 78 THR B N 1
ATOM 1622 C CA . THR B 1 78 ? 8.609 7.961 -1.904 1 94.44 78 THR B CA 1
ATOM 1623 C C . THR B 1 78 ? 7.168 8.445 -1.734 1 94.44 78 THR B C 1
ATOM 1625 O O . THR B 1 78 ? 6.246 7.883 -2.33 1 94.44 78 THR B O 1
ATOM 1628 N N . LEU B 1 79 ? 7.016 9.492 -1.002 1 95.88 79 LEU B N 1
ATOM 1629 C CA . LEU B 1 79 ? 5.684 10.023 -0.726 1 95.88 79 LEU B CA 1
ATOM 1630 C C . LEU B 1 79 ? 5.055 10.602 -1.99 1 95.88 79 LEU B C 1
ATOM 1632 O O . LEU B 1 79 ? 3.871 10.383 -2.254 1 95.88 79 LEU B O 1
ATOM 1636 N N . VAL B 1 80 ? 5.82 11.297 -2.793 1 96.5 80 VAL B N 1
ATOM 1637 C CA . VAL B 1 80 ? 5.301 11.898 -4.012 1 96.5 80 VAL B CA 1
ATOM 1638 C C . VAL B 1 80 ? 4.898 10.812 -5.004 1 96.5 80 VAL B C 1
ATOM 1640 O O . VAL B 1 80 ? 3.861 10.914 -5.664 1 96.5 80 VAL B O 1
ATOM 1643 N N . ASP B 1 81 ? 5.699 9.836 -5.141 1 95.75 81 ASP B N 1
ATOM 1644 C CA . ASP B 1 81 ? 5.367 8.711 -6.004 1 95.75 81 ASP B CA 1
ATOM 1645 C C . ASP B 1 81 ? 4.051 8.062 -5.578 1 95.75 81 ASP B C 1
ATOM 1647 O O . ASP B 1 81 ? 3.215 7.734 -6.418 1 95.75 81 ASP B O 1
ATOM 1651 N N . PHE B 1 82 ? 3.873 7.906 -4.262 1 97.31 82 PHE B N 1
ATOM 1652 C CA . PHE B 1 82 ? 2.643 7.32 -3.744 1 97.31 82 PHE B CA 1
ATOM 1653 C C . PHE B 1 82 ? 1.444 8.211 -4.066 1 97.31 82 PHE B C 1
ATOM 1655 O O . PHE B 1 82 ? 0.39 7.715 -4.469 1 97.31 82 PHE B O 1
ATOM 1662 N N . ILE B 1 83 ? 1.585 9.43 -3.871 1 97.31 83 ILE B N 1
ATOM 1663 C CA . ILE B 1 83 ? 0.529 10.398 -4.152 1 97.31 83 ILE B CA 1
ATOM 1664 C C . ILE B 1 83 ? 0.097 10.281 -5.609 1 97.31 83 ILE B C 1
ATOM 1666 O O . ILE B 1 83 ? -1.099 10.227 -5.906 1 97.31 83 ILE B O 1
ATOM 1670 N N . LYS B 1 84 ? 1.046 10.195 -6.453 1 96.06 84 LYS B N 1
ATOM 1671 C CA . LYS B 1 84 ? 0.769 10.102 -7.883 1 96.06 84 LYS B CA 1
ATOM 1672 C C . LYS B 1 84 ? 0.041 8.805 -8.219 1 96.06 84 LYS B C 1
ATOM 1674 O O . LYS B 1 84 ? -1.027 8.82 -8.836 1 96.06 84 LYS B O 1
ATOM 1679 N N . LYS B 1 85 ? 0.5 7.734 -7.727 1 93.94 85 LYS B N 1
ATOM 1680 C CA . LYS B 1 85 ? -0.017 6.41 -8.055 1 93.94 85 LYS B CA 1
ATOM 1681 C C . LYS B 1 85 ? -1.437 6.227 -7.527 1 93.94 85 LYS B C 1
ATOM 1683 O O . LYS B 1 85 ? -2.258 5.562 -8.164 1 93.94 85 LYS B O 1
ATOM 1688 N N . ASN B 1 86 ? -1.726 6.848 -6.422 1 96 86 ASN B N 1
ATOM 1689 C CA . ASN B 1 86 ? -2.986 6.566 -5.746 1 96 86 ASN B CA 1
ATOM 1690 C C . ASN B 1 86 ? -3.955 7.742 -5.852 1 96 86 ASN B C 1
ATOM 1692 O O . ASN B 1 86 ? -4.969 7.785 -5.152 1 96 86 ASN B O 1
ATOM 1696 N N . HIS B 1 87 ? -3.576 8.711 -6.668 1 95.88 87 HIS B N 1
ATOM 1697 C CA . HIS B 1 87 ? -4.422 9.867 -6.93 1 95.88 87 HIS B CA 1
ATOM 1698 C C . HIS B 1 87 ? -4.828 10.562 -5.633 1 95.88 87 HIS B C 1
ATOM 1700 O O . HIS B 1 87 ? -6.008 10.844 -5.418 1 95.88 87 HIS B O 1
ATOM 1706 N N . VAL B 1 88 ? -3.857 10.812 -4.844 1 97.19 88 VAL B N 1
ATOM 1707 C CA . VAL B 1 88 ? -4.074 11.484 -3.566 1 97.19 88 VAL B CA 1
ATOM 1708 C C . VAL B 1 88 ? -4.203 12.992 -3.787 1 97.19 88 VAL B C 1
ATOM 1710 O O . VAL B 1 88 ? -3.408 13.586 -4.52 1 97.19 88 VAL B O 1
ATOM 1713 N N . VAL B 1 89 ? -5.211 13.539 -3.135 1 96.5 89 VAL B N 1
ATOM 1714 C CA . VAL B 1 89 ? -5.375 14.984 -3.223 1 96.5 89 VAL B CA 1
ATOM 1715 C C . VAL B 1 89 ? -5.188 15.609 -1.843 1 96.5 89 VAL B C 1
ATOM 1717 O O . VAL B 1 89 ? -4.777 16.766 -1.732 1 96.5 89 VAL B O 1
ATOM 1720 N N . SER B 1 90 ? -5.512 14.852 -0.805 1 97.5 90 SER B N 1
ATOM 1721 C CA . SER B 1 90 ? -5.359 15.344 0.561 1 97.5 90 SER B CA 1
ATOM 1722 C C . SER B 1 90 ? -4.348 14.516 1.34 1 97.5 90 SER B C 1
ATOM 1724 O O . SER B 1 90 ? -4.406 13.281 1.323 1 97.5 90 SER B O 1
ATOM 1726 N N . VAL B 1 91 ? -3.42 15.227 2.031 1 97 91 VAL B N 1
ATOM 1727 C CA . VAL B 1 91 ? -2.416 14.594 2.877 1 97 91 VAL B CA 1
ATOM 1728 C C . VAL B 1 91 ? -2.596 15.039 4.324 1 97 91 VAL B C 1
ATOM 1730 O O . VAL B 1 91 ? -2.627 16.25 4.605 1 97 91 VAL B O 1
ATOM 1733 N N . VAL B 1 92 ? -2.734 14.047 5.199 1 95.81 92 VAL B N 1
ATOM 1734 C CA . VAL B 1 92 ? -2.857 14.297 6.633 1 95.81 92 VAL B CA 1
ATOM 173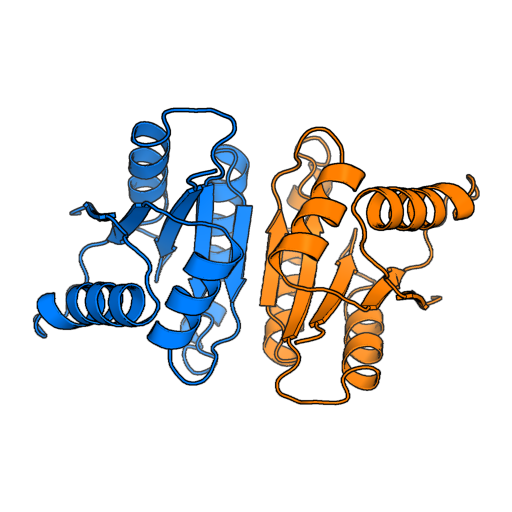5 C C . VAL B 1 92 ? -1.576 13.875 7.344 1 95.81 92 VAL B C 1
ATOM 1737 O O . VAL B 1 92 ? -1.132 12.727 7.203 1 95.81 92 VAL B O 1
ATOM 1740 N N . MET B 1 93 ? -0.979 14.781 8.125 1 92.44 93 MET B N 1
ATOM 1741 C CA . MET B 1 93 ? 0.252 14.492 8.852 1 92.44 93 MET B CA 1
ATOM 1742 C C . MET B 1 93 ? 0.223 15.109 10.25 1 92.44 93 MET B C 1
ATOM 1744 O O . MET B 1 93 ? -0.552 16.031 10.508 1 92.44 93 MET B O 1
ATOM 1748 N N . GLY B 1 94 ? 0.979 14.43 11.094 1 88.12 94 GLY B N 1
ATOM 1749 C CA . GLY B 1 94 ? 1.095 14.992 12.43 1 88.12 94 GLY B CA 1
ATOM 1750 C C . GLY B 1 94 ? 2.072 16.141 12.516 1 88.12 94 GLY B C 1
ATOM 1751 O O . GLY B 1 94 ? 2.873 16.359 11.602 1 88.12 94 GLY B O 1
ATOM 1752 N N . GLU B 1 95 ? 2.072 16.797 13.703 1 78.31 95 GLU B N 1
ATOM 1753 C CA . GLU B 1 95 ? 3.027 17.859 13.969 1 78.31 95 GLU B CA 1
ATOM 1754 C C . GLU B 1 95 ? 4.418 17.297 14.258 1 78.31 95 GLU B C 1
ATOM 1756 O O . GLU B 1 95 ? 4.562 16.359 15.031 1 78.31 95 GLU B O 1
ATOM 1761 N N . THR B 1 96 ? 5.383 17.375 13.516 1 63.38 96 THR B N 1
ATOM 1762 C CA . THR B 1 96 ? 6.742 16.922 13.773 1 63.38 96 THR B CA 1
ATOM 1763 C C . THR B 1 96 ? 7.477 17.891 14.688 1 63.38 96 THR B C 1
ATOM 1765 O O . THR B 1 96 ? 7.188 19.094 14.68 1 63.38 96 THR B O 1
ATOM 1768 N N . ARG B 1 97 ? 8.008 17.297 16.094 1 54.66 97 ARG B N 1
ATOM 1769 C CA . ARG B 1 97 ? 8.727 18.109 17.062 1 54.66 97 ARG B CA 1
ATOM 1770 C C . ARG B 1 97 ? 9.797 18.953 16.391 1 54.66 97 ARG B C 1
ATOM 1772 O O . ARG B 1 97 ? 10.195 20 16.906 1 54.66 97 ARG B O 1
ATOM 1779 N N . GLU B 1 98 ? 10.711 18.266 15.875 1 51.47 98 GLU B N 1
ATOM 1780 C CA . GLU B 1 98 ? 11.891 19.078 15.609 1 51.47 98 GLU B CA 1
ATOM 1781 C C . GLU B 1 98 ? 11.523 20.375 14.883 1 51.47 98 GLU B C 1
ATOM 1783 O O . GLU B 1 98 ? 10.766 20.344 13.906 1 51.47 98 GLU B O 1
ATOM 1788 N N . ALA B 1 99 ? 11.562 21.391 15.789 1 42.91 99 ALA B N 1
ATOM 1789 C CA . ALA B 1 99 ? 11.562 22.781 15.352 1 42.91 99 ALA B CA 1
ATOM 1790 C C . ALA B 1 99 ? 12.07 22.906 13.922 1 42.91 99 ALA B C 1
ATOM 1792 O O . ALA B 1 99 ? 12.273 24.016 13.422 1 42.91 99 ALA B O 1
ATOM 1793 N N . ILE B 1 100 ? 12.953 22.078 13.648 1 43.88 100 ILE B N 1
ATOM 1794 C CA . ILE B 1 100 ? 13.547 22.453 12.367 1 43.88 100 ILE B CA 1
ATOM 1795 C C . ILE B 1 100 ? 12.438 22.672 11.336 1 43.88 100 ILE B C 1
ATOM 1797 O O . ILE B 1 100 ? 11.414 22 11.359 1 43.88 100 ILE B O 1
ATOM 1801 N N . SER B 1 101 ? 12.477 23.531 10.234 1 43.47 101 SER B N 1
ATOM 1802 C CA . SER B 1 101 ? 11.461 24.188 9.414 1 43.47 101 SER B CA 1
ATOM 1803 C C . SER B 1 101 ? 10.352 23.219 9.023 1 43.47 101 SER B C 1
ATOM 1805 O O . SER B 1 101 ? 10.578 22.266 8.281 1 43.47 101 SER B O 1
ATOM 1807 N N . GLU B 1 102 ? 9.586 22.516 10.102 1 47.56 102 GLU B N 1
ATOM 1808 C CA . GLU B 1 102 ? 8.297 21.969 9.695 1 47.56 102 GLU B CA 1
ATOM 1809 C C . GLU B 1 102 ? 7.98 22.297 8.242 1 47.56 102 GLU B C 1
ATOM 1811 O O . GLU B 1 102 ? 7.188 21.609 7.594 1 47.56 102 GLU B O 1
ATOM 1816 N N . ASN B 1 103 ? 8.266 23.641 8.102 1 54.19 103 ASN B N 1
ATOM 1817 C CA . ASN B 1 103 ? 8.148 24.328 6.816 1 54.19 103 ASN B CA 1
ATOM 1818 C C . ASN B 1 103 ? 8.82 23.547 5.695 1 54.19 103 ASN B C 1
ATOM 1820 O O . ASN B 1 103 ? 8.391 23.609 4.539 1 54.19 103 ASN B O 1
ATOM 1824 N N . SER B 1 104 ? 9.766 22.406 6.406 1 76.12 104 SER B N 1
ATOM 1825 C CA . SER B 1 104 ? 10.648 21.938 5.348 1 76.12 104 SER B CA 1
ATOM 1826 C C . SER B 1 104 ? 10.062 20.734 4.621 1 76.12 104 SER B C 1
ATOM 1828 O O . SER B 1 104 ? 9.914 20.75 3.398 1 76.12 104 SER B O 1
ATOM 1830 N N . MET B 1 105 ? 9.469 19.766 5.625 1 81.88 105 MET B N 1
ATOM 1831 C CA . MET B 1 105 ? 8.992 18.594 4.902 1 81.88 105 MET B CA 1
ATOM 1832 C C . MET B 1 105 ? 7.727 18.906 4.117 1 81.88 105 MET B C 1
ATOM 1834 O O . MET B 1 105 ? 7.59 18.5 2.961 1 81.88 105 MET B O 1
ATOM 1838 N N . ILE B 1 106 ? 6.863 19.703 4.895 1 85.81 106 ILE B N 1
ATOM 1839 C CA . ILE B 1 106 ? 5.594 20.094 4.289 1 85.81 106 ILE B CA 1
ATOM 1840 C C . ILE B 1 106 ? 5.855 20.906 3.025 1 85.81 106 ILE B C 1
ATOM 1842 O O . ILE B 1 106 ? 5.293 20.609 1.967 1 85.81 106 ILE B O 1
ATOM 1846 N N . GLU B 1 107 ? 6.672 21.812 3.209 1 87.94 107 GLU B N 1
ATOM 1847 C CA . GLU B 1 107 ? 6.988 22.688 2.08 1 87.94 107 GLU B CA 1
ATOM 1848 C C . GLU B 1 107 ? 7.668 21.906 0.958 1 87.94 107 GLU B C 1
ATOM 1850 O O . GLU B 1 107 ? 7.371 22.109 -0.219 1 87.94 107 GLU B O 1
ATOM 1855 N N . ARG B 1 108 ? 8.516 21.109 1.344 1 91.25 108 ARG B N 1
ATOM 1856 C CA . ARG B 1 108 ? 9.234 20.312 0.351 1 91.25 108 ARG B CA 1
ATOM 1857 C C . ARG B 1 108 ? 8.297 19.344 -0.366 1 91.25 108 ARG B C 1
ATOM 1859 O O . ARG B 1 108 ? 8.414 19.141 -1.577 1 91.25 108 ARG B O 1
ATOM 1866 N N . LEU B 1 109 ? 7.348 18.812 0.395 1 93.06 109 LEU B N 1
ATOM 1867 C CA . LEU B 1 109 ? 6.379 17.891 -0.199 1 93.06 109 LEU B CA 1
ATOM 1868 C C . LEU B 1 109 ? 5.469 18.625 -1.181 1 93.06 109 LEU B C 1
ATOM 1870 O O . LEU B 1 109 ? 5.238 18.141 -2.293 1 93.06 109 LEU B O 1
ATOM 1874 N N . LYS B 1 110 ? 5.004 19.781 -0.791 1 93.06 110 LYS B N 1
ATOM 1875 C CA . LYS B 1 110 ? 4.148 20.578 -1.661 1 93.06 110 LYS B CA 1
ATOM 1876 C C . LYS B 1 110 ? 4.883 20.984 -2.936 1 93.06 110 LYS B C 1
ATOM 1878 O O . LYS B 1 110 ? 4.328 20.891 -4.035 1 93.06 110 LYS B O 1
ATOM 1883 N N . LYS B 1 111 ? 6.062 21.422 -2.727 1 94.25 111 LYS B N 1
ATOM 1884 C CA . LYS B 1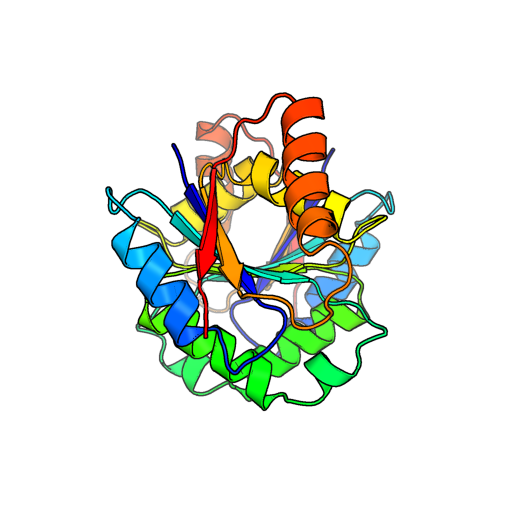 111 ? 6.867 21.859 -3.865 1 94.25 111 LYS B CA 1
ATOM 1885 C C . LYS B 1 111 ? 7.105 20.719 -4.844 1 94.25 111 LYS B C 1
ATOM 1887 O O . LYS B 1 111 ? 6.91 20.875 -6.051 1 94.25 111 LYS B O 1
ATOM 1892 N N . LYS B 1 112 ? 7.527 19.609 -4.348 1 94.75 112 LYS B N 1
ATOM 1893 C CA . LYS B 1 112 ? 7.812 18.469 -5.207 1 94.75 112 LYS B CA 1
ATOM 1894 C C . LYS B 1 112 ? 6.551 17.984 -5.91 1 94.75 112 LYS B C 1
ATOM 1896 O O . LYS B 1 112 ? 6.594 17.594 -7.082 1 94.75 112 LYS B O 1
ATOM 1901 N N . ALA B 1 113 ? 5.438 17.922 -5.145 1 95.81 113 ALA B N 1
ATOM 1902 C CA . ALA B 1 113 ? 4.168 17.547 -5.766 1 95.81 113 ALA B CA 1
ATOM 1903 C C . ALA B 1 113 ? 3.82 18.5 -6.914 1 95.81 113 ALA B C 1
ATOM 1905 O O . ALA B 1 113 ? 3.393 18.047 -7.98 1 95.81 113 ALA B O 1
ATOM 1906 N N . LYS B 1 114 ? 4.059 19.781 -6.691 1 95.38 114 LYS B N 1
ATOM 1907 C CA . LYS B 1 114 ? 3.781 20.781 -7.715 1 95.38 114 LYS B CA 1
ATOM 1908 C C . LYS B 1 114 ? 4.676 20.594 -8.938 1 95.38 114 LYS B C 1
ATOM 1910 O O . LYS B 1 114 ? 4.223 20.719 -10.078 1 95.38 114 LYS B O 1
ATOM 1915 N N . GLU B 1 115 ? 5.91 20.266 -8.695 1 95.62 115 GLU B N 1
ATOM 1916 C CA . GLU B 1 115 ? 6.852 20 -9.781 1 95.62 115 GLU B CA 1
ATOM 1917 C C . GLU B 1 115 ? 6.41 18.797 -10.617 1 95.62 115 GLU B C 1
ATOM 1919 O O . GLU B 1 115 ? 6.812 18.656 -11.773 1 95.62 115 GLU B O 1
ATOM 1924 N N . SER B 1 116 ? 5.648 17.984 -10.008 1 94.44 116 SER B N 1
ATOM 1925 C CA . SER B 1 116 ? 5.133 16.812 -10.711 1 94.44 116 SER B CA 1
ATOM 1926 C C . SER B 1 116 ? 3.711 17.047 -11.203 1 94.44 116 SER B C 1
ATOM 1928 O O . SER B 1 116 ? 2.986 16.094 -11.5 1 94.44 116 SER B O 1
ATOM 1930 N N . ASP B 1 117 ? 3.25 18.25 -11.172 1 94.69 117 ASP B N 1
ATOM 1931 C CA . ASP B 1 117 ? 1.969 18.719 -11.688 1 94.69 117 ASP B CA 1
ATOM 1932 C C . ASP B 1 117 ? 0.81 18.188 -10.852 1 94.69 117 ASP B C 1
ATO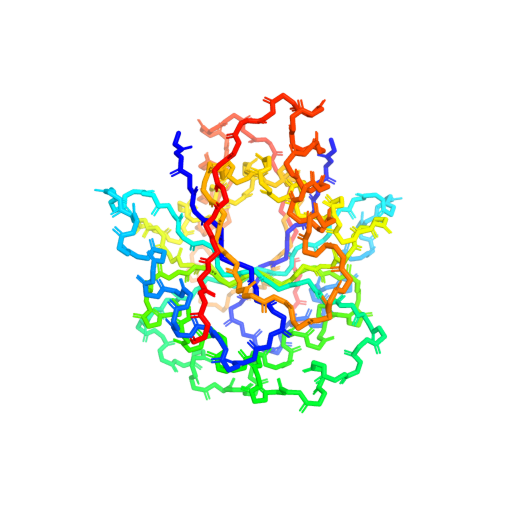M 1934 O O . ASP B 1 117 ? -0.246 17.844 -11.383 1 94.69 117 ASP B O 1
ATOM 1938 N N . MET B 1 118 ? 1.124 18 -9.633 1 95.19 118 MET B N 1
ATOM 1939 C CA . MET B 1 118 ? 0.081 17.578 -8.711 1 95.19 118 MET B CA 1
ATOM 1940 C C . MET B 1 118 ? -0.27 18.688 -7.723 1 95.19 118 MET B C 1
ATOM 1942 O O . MET B 1 118 ? 0.611 19.406 -7.258 1 95.19 118 MET B O 1
ATOM 1946 N N . GLU B 1 119 ? -1.541 18.875 -7.5 1 94.19 119 GLU B N 1
ATOM 1947 C CA . GLU B 1 119 ? -2.023 19.797 -6.477 1 94.19 119 GLU B CA 1
ATOM 1948 C C . GLU B 1 119 ? -2.547 19.047 -5.258 1 94.19 119 GLU B C 1
ATOM 1950 O O . GLU B 1 119 ? -3.527 18.312 -5.352 1 94.19 119 GLU B O 1
ATOM 1955 N N . ILE B 1 120 ? -1.868 19.297 -4.172 1 96.5 120 ILE B N 1
ATOM 1956 C CA . ILE B 1 120 ? -2.291 18.578 -2.975 1 96.5 120 ILE B CA 1
ATOM 1957 C C . ILE B 1 120 ? -2.607 19.562 -1.858 1 96.5 120 ILE B C 1
ATOM 1959 O O . ILE B 1 120 ? -2.096 20.688 -1.854 1 96.5 120 ILE B O 1
ATOM 1963 N N . GLU B 1 121 ? -3.512 19.203 -0.978 1 96.31 121 GLU B N 1
ATOM 1964 C CA . GLU B 1 121 ? -3.811 19.906 0.269 1 96.31 121 GLU B CA 1
ATOM 1965 C C . GLU B 1 121 ? -3.23 19.172 1.47 1 96.31 121 GLU B C 1
ATOM 1967 O O . GLU B 1 121 ? -3.479 17.969 1.646 1 96.31 121 GLU B O 1
ATOM 1972 N N . ILE B 1 122 ? -2.445 19.891 2.301 1 95.31 122 ILE B N 1
ATOM 1973 C CA . ILE B 1 122 ? -1.823 19.25 3.455 1 95.31 122 ILE B CA 1
ATOM 1974 C C . ILE B 1 122 ? -2.496 19.734 4.738 1 95.31 122 ILE B C 1
ATOM 1976 O O . ILE B 1 122 ? -2.652 20.938 4.949 1 95.31 122 ILE B O 1
ATOM 1980 N N . HIS B 1 123 ? -2.906 18.75 5.488 1 94.69 123 HIS B N 1
ATOM 1981 C CA . HIS B 1 123 ? -3.527 19 6.785 1 94.69 123 HIS B CA 1
ATOM 1982 C C . HIS B 1 123 ? -2.619 18.547 7.926 1 94.69 123 HIS B C 1
ATOM 1984 O O . HIS B 1 123 ? -2.236 17.375 8 1 94.69 123 HIS B O 1
ATOM 1990 N N . ILE B 1 124 ? -2.35 19.438 8.797 1 91.69 124 ILE B N 1
ATOM 1991 C CA . ILE B 1 124 ? -1.524 19.141 9.961 1 91.69 124 ILE B CA 1
ATOM 1992 C C . ILE B 1 124 ? -2.408 19 11.195 1 91.69 124 ILE B C 1
ATOM 1994 O O . ILE B 1 124 ? -3.125 19.938 11.562 1 91.69 124 ILE B O 1
ATOM 1998 N N . VAL B 1 125 ? -2.312 17.859 11.711 1 90.38 125 VAL B N 1
ATOM 1999 C CA . VAL B 1 125 ? -3.098 17.609 12.914 1 90.38 125 VAL B CA 1
ATOM 2000 C C . VAL B 1 125 ? -2.215 17.766 14.156 1 90.38 125 VAL B C 1
ATOM 2002 O O . VAL B 1 125 ? -1.17 17.125 14.266 1 90.38 125 VAL B O 1
ATOM 2005 N N . LYS B 1 126 ? -2.525 18.625 14.922 1 80.69 126 LYS B N 1
ATOM 2006 C CA . LYS B 1 126 ? -1.754 18.922 16.125 1 80.69 126 LYS B CA 1
ATOM 2007 C C . LYS B 1 126 ? -2.102 17.969 17.266 1 80.69 126 LYS B C 1
ATOM 2009 O O . LYS B 1 126 ? -3.186 17.391 17.281 1 80.69 126 LYS B O 1
ATOM 2014 N N . LYS B 1 127 ? -1.104 17.641 18.125 1 74.5 127 LYS B N 1
ATOM 2015 C CA . LYS B 1 127 ? -1.295 16.797 19.312 1 74.5 127 LYS B CA 1
ATOM 2016 C C . LYS B 1 127 ? -2.266 17.453 20.297 1 74.5 127 LYS B C 1
ATOM 2018 O O . LYS B 1 127 ? -2.334 18.688 20.375 1 74.5 127 LYS B O 1
#

pLDDT: mean 84.97, std 15.37, range [42.47, 98.12]

InterPro domains:
  IPR006016 UspA [PF00582] (2-101)
  IPR014729 Rossmann-like alpha/beta/alpha sandwich fold [G3DSA:3.40.50.620] (1-127)